Protein AF-A0A1A8HFP7-F1 (afdb_monomer_lite)

Foldseek 3Di:
DVVPDDPDDPVNVCCCPPPPNPPVPPPDQDQDDDPDDQVVLFVVLQVLLLVVLCVVCVVVVHDAAEDVLVLVLVVQVVVQVVCCVVPVDGDCPVVSVVSVVVVADPQWDWDWDWWWDQASDNVVVNVVLCVDVSSVCLSHADDPPWYWYWGWTFDDDCVVRPDDDDDDGTTTTTITTTTHGDPDDD

Sequence (186 aa):
NPSRWKAMSEEALKSVCAPASNTSLPPLPPLCAPSVDPAAASNQLELEMRYLVSEHRKDLDLATVWDDHLSYLLSSALSAYETERCTGVSCGNEEFQDAVRRAVPDGHTFKGFPIHFLHRNARRAFATCLRSPFCEEIVCCRGDNVRLAVRVRVFVYPENACARLEDPQKVKNVVVLTPGPQSAQL

InterPro domains:
  IPR052299 Centrosomal protein of 76 kDa [PTHR46436] (1-163)
  IPR056288 Centrosomal protein of 76 kDa, C-terminal [PF24652] (36-163)

Secondary structure (DSSP, 8-state):
-GGG--PPPHHHHHHHH-TT----PPPPPP-PPPSS-HHHHHHHHHHHHHHHHHHHHHHTT----B-HHHHHHHHHHHHHHHHHHHHS---SHHHHHHHHHHHSPTT----------BS--HHHHHHHHHTSHHHHHHHH---TT--B-----B---GGGTSS-------B---------------

Radius of gyration: 24.16 Å; chains: 1; bounding box: 47×43×75 Å

Organism: NCBI:txid1143690

Structure (mmCIF, N/CA/C/O backbone):
data_AF-A0A1A8HFP7-F1
#
_entry.id   AF-A0A1A8HFP7-F1
#
loop_
_atom_site.group_PDB
_atom_site.id
_atom_site.type_symbol
_atom_site.label_atom_id
_atom_site.label_alt_id
_atom_site.label_comp_id
_atom_site.label_asym_id
_atom_site.label_entity_id
_atom_site.label_seq_id
_atom_site.pdbx_PDB_ins_code
_atom_site.Cartn_x
_atom_site.Cartn_y
_atom_site.Cartn_z
_atom_site.occupancy
_atom_site.B_iso_or_equiv
_atom_site.auth_seq_id
_atom_site.auth_comp_id
_atom_site.auth_asym_id
_atom_site.auth_atom_id
_atom_site.pdbx_PDB_model_num
ATOM 1 N N . ASN A 1 1 ? 20.239 29.184 -33.379 1.00 49.75 1 ASN A N 1
ATOM 2 C CA . ASN A 1 1 ? 21.466 28.920 -34.165 1.00 49.75 1 ASN A CA 1
ATOM 3 C C . ASN A 1 1 ? 21.339 27.559 -34.872 1.00 49.75 1 ASN A C 1
ATOM 5 O O . ASN A 1 1 ? 21.989 26.603 -34.464 1.00 49.75 1 ASN A O 1
ATOM 9 N N . PRO A 1 2 ? 20.439 27.446 -35.870 1.00 53.31 2 PRO A N 1
ATOM 10 C CA . PRO A 1 2 ? 20.159 26.197 -36.600 1.00 53.31 2 PRO A CA 1
ATOM 11 C C . PRO A 1 2 ? 21.287 25.771 -37.561 1.00 53.31 2 PRO A C 1
ATOM 13 O O . PRO A 1 2 ? 21.268 24.667 -38.086 1.00 53.31 2 PRO A O 1
ATOM 16 N N . SER A 1 3 ? 22.296 26.619 -37.762 1.00 57.78 3 SER A N 1
ATOM 17 C CA . SER A 1 3 ? 23.432 26.420 -38.670 1.00 57.78 3 SER A CA 1
ATOM 18 C C . SER A 1 3 ? 24.639 25.707 -38.039 1.00 57.78 3 SER A C 1
ATOM 20 O O . SER A 1 3 ? 25.671 25.563 -38.690 1.00 57.78 3 SER A O 1
ATOM 22 N N . ARG A 1 4 ? 24.544 25.246 -36.781 1.00 56.72 4 ARG A N 1
ATOM 23 C CA . ARG A 1 4 ? 25.624 24.492 -36.102 1.00 56.72 4 ARG A CA 1
ATOM 24 C C . ARG A 1 4 ? 25.471 22.975 -36.175 1.00 56.72 4 ARG A C 1
ATOM 26 O O . ARG A 1 4 ? 26.374 22.262 -35.747 1.00 56.72 4 ARG A O 1
ATOM 33 N N . TRP A 1 5 ? 24.350 22.470 -36.682 1.00 57.84 5 TRP A N 1
ATOM 34 C CA . TRP A 1 5 ? 24.156 21.036 -36.859 1.00 57.84 5 TRP A CA 1
ATOM 35 C C . TRP A 1 5 ? 24.682 20.650 -38.234 1.00 57.84 5 TRP A C 1
ATOM 37 O O . TRP A 1 5 ? 24.041 20.883 -39.255 1.00 57.84 5 TRP A O 1
ATOM 47 N N . LYS A 1 6 ? 25.899 20.103 -38.262 1.00 68.88 6 LYS A N 1
ATOM 48 C CA . LYS A 1 6 ? 26.449 19.495 -39.471 1.00 68.88 6 LYS A CA 1
ATOM 49 C C . LYS A 1 6 ? 25.592 18.269 -39.779 1.00 68.88 6 LYS A C 1
ATOM 51 O O . LYS A 1 6 ? 25.587 17.324 -38.992 1.00 68.88 6 LYS A O 1
ATOM 56 N N . ALA A 1 7 ? 24.841 18.314 -40.877 1.00 64.69 7 ALA A N 1
ATOM 57 C CA . ALA A 1 7 ? 24.088 17.159 -41.345 1.00 64.69 7 ALA A CA 1
ATOM 58 C C . ALA A 1 7 ? 25.044 15.965 -41.480 1.00 64.69 7 ALA A C 1
ATOM 60 O O . ALA A 1 7 ? 26.157 16.110 -41.998 1.00 64.69 7 ALA A O 1
ATOM 61 N N . MET A 1 8 ? 24.636 14.808 -40.958 1.00 70.12 8 MET A N 1
ATOM 62 C CA . MET A 1 8 ? 25.407 13.578 -41.105 1.00 70.12 8 MET A CA 1
ATOM 63 C C . MET A 1 8 ? 25.521 13.274 -42.600 1.00 70.12 8 MET A C 1
ATOM 65 O O . MET A 1 8 ? 24.511 13.300 -43.305 1.00 70.12 8 MET A O 1
ATOM 69 N N . SER A 1 9 ? 26.743 13.070 -43.097 1.00 77.31 9 SER A N 1
ATOM 70 C CA . SER A 1 9 ? 26.947 12.867 -44.528 1.00 77.31 9 SER A CA 1
ATOM 71 C C . SER A 1 9 ? 26.265 11.583 -44.987 1.00 77.31 9 SER A C 1
ATOM 73 O O . SER A 1 9 ? 26.185 10.589 -44.262 1.00 77.31 9 SER A O 1
ATOM 75 N 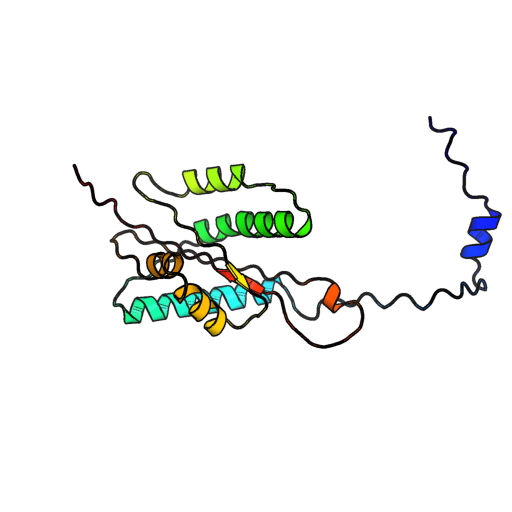N . GLU A 1 10 ? 25.755 11.606 -46.212 1.00 72.50 10 GLU A N 1
ATOM 76 C CA . GLU A 1 10 ? 24.974 10.500 -46.760 1.00 72.50 10 GLU A CA 1
ATOM 77 C C . GLU A 1 10 ? 25.811 9.214 -46.878 1.00 72.50 10 GLU A C 1
ATOM 79 O O . GLU A 1 10 ? 25.307 8.108 -46.690 1.00 72.50 10 GLU A O 1
ATOM 84 N N . GLU A 1 11 ? 27.118 9.360 -47.103 1.00 70.94 11 GLU A N 1
ATOM 85 C CA . GLU A 1 11 ? 28.090 8.266 -47.064 1.00 70.94 11 GLU A CA 1
ATOM 86 C C . GLU A 1 11 ? 28.301 7.678 -45.658 1.00 70.94 11 GLU A C 1
ATOM 88 O O . GLU A 1 11 ? 28.440 6.462 -45.530 1.00 70.94 11 GLU A O 1
ATOM 93 N N . ALA A 1 12 ? 28.242 8.489 -44.595 1.00 69.12 12 ALA A N 1
ATOM 94 C CA . ALA A 1 12 ? 28.311 7.990 -43.220 1.00 69.12 12 ALA A CA 1
ATOM 95 C C . ALA A 1 12 ? 27.056 7.180 -42.855 1.00 69.12 12 ALA A C 1
ATOM 97 O O . ALA A 1 12 ? 27.164 6.128 -42.230 1.00 69.12 12 ALA A O 1
ATOM 98 N N . LEU A 1 13 ? 25.877 7.620 -43.309 1.00 64.88 13 LEU A N 1
ATOM 99 C CA . LEU A 1 13 ? 24.621 6.884 -43.128 1.00 64.88 13 LEU A CA 1
ATOM 100 C C . LEU A 1 13 ? 24.625 5.556 -43.903 1.00 64.88 13 LEU A C 1
ATOM 102 O O . LEU A 1 13 ? 24.287 4.511 -43.348 1.00 64.88 13 LEU A O 1
ATOM 106 N N . LYS A 1 14 ? 25.058 5.574 -45.170 1.00 65.25 14 LYS A N 1
ATOM 107 C CA . LYS A 1 14 ? 25.151 4.372 -46.019 1.00 65.25 14 LYS A CA 1
ATOM 108 C C . LYS A 1 14 ? 26.173 3.362 -45.486 1.00 65.25 14 LYS A C 1
ATOM 110 O O . LYS A 1 14 ? 25.928 2.165 -45.573 1.00 65.25 14 LYS A O 1
ATOM 115 N N . SER A 1 15 ? 27.269 3.828 -44.882 1.00 65.00 15 SER A N 1
ATOM 116 C CA . SER A 1 15 ? 28.286 2.978 -44.247 1.00 65.00 15 SER A CA 1
ATOM 117 C C . SER A 1 15 ? 27.749 2.185 -43.046 1.00 65.00 15 SER A C 1
ATOM 119 O O . SER A 1 15 ? 28.131 1.035 -42.854 1.00 65.00 15 SER A O 1
ATOM 121 N N . VAL A 1 16 ? 26.820 2.744 -42.264 1.00 60.72 16 VAL A N 1
ATOM 122 C CA . VAL A 1 16 ? 26.223 2.051 -41.103 1.00 60.72 16 VAL A CA 1
ATOM 123 C C . VAL A 1 16 ? 25.040 1.164 -41.509 1.00 60.72 16 VAL A C 1
ATOM 125 O O . VAL A 1 16 ? 24.833 0.111 -40.913 1.00 60.72 16 VAL A O 1
ATOM 128 N N . CYS A 1 17 ? 24.282 1.564 -42.535 1.00 56.34 17 CYS A N 1
ATOM 129 C CA . CYS A 1 17 ? 23.022 0.922 -42.925 1.00 56.34 17 CYS A CA 1
ATOM 130 C C . CYS A 1 17 ? 23.130 -0.068 -44.100 1.00 56.34 17 CYS A C 1
ATOM 132 O O . CYS A 1 17 ? 22.102 -0.595 -44.531 1.00 56.34 17 CYS A O 1
ATOM 134 N N . ALA A 1 18 ? 24.317 -0.308 -44.673 1.00 59.22 18 ALA A N 1
ATOM 135 C CA . ALA A 1 18 ? 24.432 -1.251 -45.783 1.00 59.22 18 ALA A CA 1
ATOM 136 C C . ALA A 1 18 ? 24.145 -2.693 -45.309 1.00 59.22 18 ALA A C 1
ATOM 138 O O . ALA A 1 18 ? 24.631 -3.101 -44.256 1.00 59.22 18 ALA A O 1
ATOM 139 N N . PRO A 1 19 ? 23.429 -3.511 -46.102 1.00 56.78 19 PRO A N 1
ATOM 140 C CA . PRO A 1 19 ? 23.048 -4.882 -45.735 1.00 56.78 19 PRO A CA 1
ATOM 141 C C . PRO A 1 19 ? 24.233 -5.859 -45.595 1.00 56.78 19 PRO A C 1
ATOM 143 O O . PRO A 1 19 ? 24.035 -7.010 -45.218 1.00 56.78 19 PRO A O 1
ATOM 146 N N . ALA A 1 20 ? 25.459 -5.403 -45.878 1.00 51.22 20 ALA A N 1
ATOM 147 C CA . ALA A 1 20 ? 26.714 -6.123 -45.663 1.00 51.22 20 ALA A CA 1
ATOM 148 C C . ALA A 1 20 ? 27.693 -5.375 -44.734 1.00 51.22 20 ALA A C 1
ATOM 150 O O . ALA A 1 20 ? 28.808 -5.852 -44.527 1.00 51.22 20 ALA A O 1
ATOM 151 N N . SER A 1 21 ? 27.294 -4.230 -44.163 1.00 53.19 21 SER A N 1
ATOM 152 C CA . SER A 1 21 ? 28.048 -3.569 -43.100 1.00 53.19 21 SER A CA 1
ATOM 153 C C . SER A 1 21 ? 27.884 -4.380 -41.828 1.00 53.19 21 SER A C 1
ATOM 155 O O . SER A 1 21 ? 26.993 -4.161 -41.011 1.00 53.19 21 SER A O 1
ATOM 157 N N . ASN A 1 22 ? 28.778 -5.343 -41.678 1.00 52.66 22 ASN A N 1
ATOM 158 C CA . ASN A 1 22 ? 29.192 -5.943 -40.426 1.00 52.66 22 ASN A CA 1
ATOM 159 C C . ASN A 1 22 ? 29.712 -4.848 -39.483 1.00 52.66 22 ASN A C 1
ATOM 161 O O . ASN A 1 22 ? 30.899 -4.755 -39.181 1.00 52.66 22 ASN A O 1
ATOM 165 N N . THR A 1 23 ? 28.798 -4.026 -38.968 1.00 53.66 23 THR A N 1
ATOM 166 C CA . THR A 1 23 ? 28.996 -3.441 -37.655 1.00 53.66 23 THR A CA 1
ATOM 167 C C . THR A 1 23 ? 29.230 -4.632 -36.736 1.00 53.66 23 THR A C 1
ATOM 169 O O . THR A 1 23 ? 28.330 -5.434 -36.500 1.00 53.66 23 THR A O 1
ATOM 172 N N . SER A 1 24 ? 30.454 -4.788 -36.231 1.00 57.44 24 SER A N 1
ATOM 173 C CA . SER A 1 24 ? 30.774 -5.716 -35.141 1.00 57.44 24 SER A CA 1
ATOM 174 C C . SER A 1 24 ? 30.126 -5.244 -33.831 1.00 57.44 24 SER A C 1
ATOM 176 O O . SER A 1 24 ? 30.746 -5.268 -32.768 1.00 57.44 24 SER A O 1
ATOM 178 N N . LEU A 1 25 ? 28.908 -4.711 -33.916 1.00 55.31 25 LEU A N 1
ATOM 179 C CA . LEU A 1 25 ? 28.080 -4.428 -32.775 1.00 55.31 25 LEU A CA 1
ATOM 180 C C . LEU A 1 25 ? 27.716 -5.797 -32.205 1.00 55.31 25 LEU A C 1
ATOM 182 O O . LEU A 1 25 ? 27.178 -6.635 -32.938 1.00 55.31 25 LEU A O 1
ATOM 186 N N . PRO A 1 26 ? 28.048 -6.066 -30.932 1.00 60.72 26 PRO A N 1
ATOM 187 C CA . PRO A 1 26 ? 27.551 -7.264 -30.283 1.00 60.72 26 PRO A CA 1
ATOM 188 C C . PRO A 1 26 ? 26.025 -7.292 -30.453 1.00 60.72 26 PRO A C 1
ATOM 190 O O . PRO A 1 26 ? 25.404 -6.222 -30.428 1.00 60.72 26 PRO A O 1
ATOM 193 N N . PRO A 1 27 ? 25.417 -8.475 -30.670 1.00 64.06 27 PRO A N 1
ATOM 194 C CA . PRO A 1 27 ? 23.973 -8.572 -30.807 1.00 64.06 27 PRO A CA 1
ATOM 195 C C . PRO A 1 27 ? 23.336 -7.850 -29.623 1.00 64.06 27 PRO A C 1
ATOM 197 O O . PRO A 1 27 ? 23.673 -8.130 -28.469 1.00 64.06 27 PRO A O 1
ATOM 200 N N . LEU A 1 28 ? 22.477 -6.874 -29.924 1.00 58.97 28 LEU A N 1
ATOM 201 C CA . LEU A 1 28 ? 21.724 -6.157 -28.905 1.00 58.97 28 LEU A CA 1
ATOM 202 C C . LEU A 1 28 ? 21.040 -7.215 -28.031 1.00 58.97 28 LEU A C 1
ATOM 204 O O . LEU A 1 28 ? 20.355 -8.083 -28.586 1.00 58.97 28 LEU A O 1
ATOM 208 N N . PRO A 1 29 ? 21.254 -7.204 -26.702 1.00 62.75 29 PRO A N 1
ATOM 209 C CA . PRO A 1 29 ? 20.582 -8.155 -25.837 1.00 62.75 29 PRO A CA 1
ATOM 210 C C . PRO A 1 29 ? 19.074 -8.023 -26.086 1.00 62.75 29 PRO A C 1
ATOM 212 O O . PRO A 1 29 ? 18.567 -6.896 -26.134 1.00 62.75 29 PRO A O 1
ATOM 215 N N . PRO A 1 30 ? 18.363 -9.139 -26.319 1.00 65.12 30 PRO A N 1
ATOM 216 C CA . PRO A 1 30 ? 16.945 -9.077 -26.620 1.00 65.12 30 PRO A CA 1
ATOM 217 C C . PRO A 1 30 ? 16.227 -8.412 -25.448 1.00 65.12 30 PRO A C 1
ATOM 219 O O . PRO A 1 30 ? 16.423 -8.785 -24.291 1.00 65.12 30 PRO A O 1
ATOM 222 N N . LEU A 1 31 ? 15.398 -7.416 -25.753 1.00 64.50 31 LEU A N 1
ATOM 223 C CA . LEU A 1 31 ? 14.515 -6.817 -24.764 1.00 64.50 31 LEU A CA 1
ATOM 224 C C . LEU A 1 31 ? 13.460 -7.860 -24.393 1.00 64.50 31 LEU A C 1
ATOM 226 O O . LEU A 1 31 ? 12.519 -8.110 -25.146 1.00 64.50 31 LEU A O 1
ATOM 230 N N . CYS A 1 32 ? 13.645 -8.507 -23.248 1.00 64.56 32 CYS A N 1
ATOM 231 C CA . CYS A 1 32 ? 12.679 -9.452 -22.713 1.00 64.56 32 CYS A CA 1
ATOM 232 C C . CYS A 1 32 ? 11.573 -8.703 -21.969 1.00 64.56 32 CYS A C 1
ATOM 234 O O . CYS A 1 32 ? 11.839 -7.786 -21.188 1.00 64.56 32 CYS A O 1
ATOM 236 N N . ALA A 1 33 ? 10.326 -9.126 -22.175 1.00 67.19 33 ALA A N 1
ATOM 237 C CA . ALA A 1 33 ? 9.230 -8.674 -21.334 1.00 67.19 33 ALA A CA 1
ATOM 238 C C . ALA A 1 33 ? 9.472 -9.115 -19.875 1.00 67.19 33 ALA A C 1
ATOM 240 O O . ALA A 1 33 ? 10.045 -10.187 -19.645 1.00 67.19 33 ALA A O 1
ATOM 241 N N . PRO A 1 34 ? 9.019 -8.328 -18.883 1.00 68.19 34 PRO A N 1
ATOM 242 C CA . PRO A 1 34 ? 8.980 -8.765 -17.496 1.00 68.19 34 PRO A CA 1
ATOM 243 C C . PRO A 1 34 ? 8.322 -10.142 -17.357 1.00 68.19 34 PRO A C 1
ATOM 245 O O . PRO A 1 34 ? 7.237 -10.370 -17.883 1.00 68.19 34 PRO A O 1
ATOM 248 N N . SER A 1 35 ? 8.937 -11.045 -16.592 1.00 74.31 35 SER A N 1
ATOM 249 C CA . SER A 1 35 ? 8.354 -12.362 -16.282 1.00 74.31 35 SER A CA 1
ATOM 250 C C . SER A 1 35 ? 7.149 -12.290 -15.336 1.00 74.31 35 SER A C 1
ATOM 252 O O . SER A 1 35 ? 6.483 -13.293 -15.091 1.00 74.31 35 SER A O 1
ATOM 254 N N . VAL A 1 36 ? 6.883 -11.111 -14.773 1.00 79.06 36 VAL A N 1
ATOM 255 C CA . VAL A 1 36 ? 5.840 -10.869 -13.782 1.00 79.06 36 VAL A CA 1
ATOM 256 C C . VAL A 1 36 ? 4.995 -9.693 -14.227 1.00 79.06 36 VAL A C 1
ATOM 258 O O . VAL A 1 36 ? 5.528 -8.614 -14.477 1.00 79.06 36 VAL A O 1
ATOM 261 N N . ASP A 1 37 ? 3.679 -9.893 -14.242 1.00 86.44 37 ASP A N 1
ATOM 262 C CA . ASP A 1 37 ? 2.725 -8.798 -14.355 1.00 86.44 37 ASP A CA 1
ATOM 263 C C . ASP A 1 37 ? 2.705 -7.993 -13.039 1.00 86.44 37 ASP A C 1
ATOM 265 O O . ASP A 1 37 ? 2.277 -8.521 -12.001 1.00 86.44 37 ASP A O 1
ATOM 269 N N . PRO A 1 38 ? 3.167 -6.726 -13.041 1.00 84.38 38 PRO A N 1
ATOM 270 C CA . PRO A 1 38 ? 3.159 -5.892 -11.848 1.00 84.38 38 PRO A CA 1
ATOM 271 C C . PRO A 1 38 ? 1.745 -5.645 -11.323 1.00 84.38 38 PRO A C 1
ATOM 273 O O . PRO A 1 38 ? 1.574 -5.576 -10.108 1.00 84.38 38 PRO A O 1
ATOM 276 N N . ALA A 1 39 ? 0.729 -5.531 -12.182 1.00 88.56 39 ALA A N 1
ATOM 277 C CA . ALA A 1 39 ? -0.631 -5.223 -11.749 1.00 88.56 39 ALA A CA 1
ATOM 278 C C . ALA A 1 39 ? -1.251 -6.407 -10.995 1.00 88.56 39 ALA A C 1
ATOM 280 O O . ALA A 1 39 ? -1.685 -6.246 -9.852 1.00 88.56 39 ALA A O 1
ATOM 281 N N . ALA A 1 40 ? -1.208 -7.613 -11.573 1.00 90.19 40 ALA A N 1
ATOM 282 C CA . ALA A 1 40 ? -1.664 -8.821 -10.886 1.00 90.19 40 ALA A CA 1
ATOM 283 C C . ALA A 1 40 ? -0.881 -9.080 -9.590 1.00 90.19 40 ALA A C 1
ATOM 285 O O . ALA A 1 40 ? -1.477 -9.369 -8.552 1.00 90.19 40 ALA A O 1
ATOM 286 N N . ALA A 1 41 ? 0.449 -8.920 -9.614 1.00 88.56 41 ALA A N 1
ATOM 287 C CA . ALA A 1 41 ? 1.283 -9.099 -8.426 1.00 88.56 41 ALA A CA 1
ATOM 288 C C . ALA A 1 41 ? 0.948 -8.097 -7.307 1.00 88.56 41 ALA A C 1
ATOM 290 O O . ALA A 1 41 ? 0.976 -8.465 -6.132 1.00 88.56 41 ALA A O 1
ATOM 291 N N . SER A 1 42 ? 0.624 -6.854 -7.672 1.00 88.69 42 SER A N 1
ATOM 292 C CA . SER A 1 42 ? 0.187 -5.806 -6.744 1.00 88.69 42 SER A CA 1
ATOM 293 C C . SER A 1 42 ? -1.125 -6.171 -6.066 1.00 88.69 42 SER A C 1
ATOM 295 O O . SER A 1 42 ? -1.196 -6.178 -4.841 1.00 88.69 42 SER A O 1
ATOM 297 N N . ASN A 1 43 ? -2.137 -6.527 -6.861 1.00 92.38 43 ASN A N 1
ATOM 298 C CA . ASN A 1 43 ? -3.473 -6.841 -6.363 1.00 92.38 43 ASN A CA 1
ATOM 299 C C . ASN A 1 43 ? -3.463 -8.081 -5.461 1.00 92.38 43 ASN A C 1
ATOM 301 O O . ASN A 1 43 ? -4.099 -8.082 -4.409 1.00 92.38 43 ASN A O 1
ATOM 305 N N . GLN A 1 44 ? -2.701 -9.113 -5.839 1.00 92.94 44 GLN A N 1
ATOM 306 C CA . GLN A 1 44 ? -2.567 -10.330 -5.041 1.00 92.94 44 GLN A CA 1
ATOM 307 C C . GLN A 1 44 ? -1.960 -10.033 -3.666 1.00 92.94 44 GLN A C 1
ATOM 309 O O . GLN A 1 44 ? -2.500 -10.444 -2.641 1.00 92.94 44 GLN A O 1
ATOM 314 N N . LEU A 1 45 ? -0.856 -9.285 -3.632 1.00 90.19 45 LEU A N 1
ATOM 315 C CA . LEU A 1 45 ? -0.211 -8.940 -2.372 1.00 90.19 45 LEU A CA 1
ATOM 316 C C . LEU A 1 45 ? -1.061 -7.967 -1.536 1.00 90.19 45 LEU A C 1
ATOM 318 O O . LEU A 1 45 ? -1.045 -8.053 -0.310 1.00 90.19 45 LEU A O 1
ATOM 322 N N . GLU A 1 46 ? -1.823 -7.072 -2.170 1.00 92.38 46 GLU A N 1
ATOM 323 C CA . GLU A 1 46 ? -2.804 -6.235 -1.473 1.00 92.38 46 GLU A CA 1
ATOM 324 C C . GLU A 1 46 ? -3.839 -7.086 -0.741 1.00 92.38 46 GLU A C 1
ATOM 326 O O . GLU A 1 46 ? -4.077 -6.870 0.446 1.00 92.38 46 GLU A O 1
ATOM 331 N N . LEU A 1 47 ? -4.415 -8.074 -1.430 1.00 94.38 47 LEU A N 1
ATOM 332 C CA . LEU A 1 47 ? -5.418 -8.970 -0.866 1.00 94.38 47 LEU A CA 1
ATOM 333 C C . LEU A 1 47 ? -4.848 -9.785 0.300 1.00 94.38 47 LEU A C 1
ATOM 335 O O . LEU A 1 47 ? -5.473 -9.870 1.356 1.00 94.38 47 LEU A O 1
ATOM 339 N N . GLU A 1 48 ? -3.643 -10.335 0.137 1.00 94.69 48 GLU A N 1
ATOM 340 C CA . GLU A 1 48 ? -2.953 -11.071 1.200 1.00 94.69 48 GLU A CA 1
ATOM 341 C C . GLU A 1 48 ? -2.666 -10.181 2.416 1.00 94.69 48 GLU A C 1
ATOM 343 O O . GLU A 1 48 ? -2.895 -10.600 3.550 1.00 94.69 48 GLU A O 1
ATOM 348 N N . MET A 1 49 ? -2.215 -8.941 2.207 1.00 92.50 49 MET A N 1
ATOM 349 C CA . MET A 1 49 ? -1.986 -7.998 3.306 1.00 92.50 49 MET A CA 1
ATOM 350 C C . MET A 1 49 ? -3.280 -7.589 4.004 1.00 92.50 49 MET A C 1
ATOM 352 O O . MET A 1 49 ? -3.308 -7.542 5.233 1.00 92.50 49 MET A O 1
ATOM 356 N N . ARG A 1 50 ? -4.362 -7.335 3.256 1.00 94.44 50 ARG A N 1
ATOM 357 C CA . ARG A 1 50 ? -5.683 -7.073 3.844 1.00 94.44 50 ARG A CA 1
ATOM 358 C C . ARG A 1 50 ? -6.133 -8.255 4.701 1.00 94.44 50 ARG A C 1
ATOM 360 O O . ARG A 1 50 ? -6.535 -8.049 5.840 1.00 94.44 50 ARG A O 1
ATOM 367 N N . TYR A 1 51 ? -5.991 -9.482 4.201 1.00 95.88 51 TYR A N 1
ATOM 368 C CA . TYR A 1 51 ? -6.321 -10.685 4.964 1.00 95.88 51 TYR A CA 1
ATOM 369 C C . TYR A 1 51 ? -5.512 -10.784 6.268 1.00 95.88 51 TYR A C 1
ATOM 371 O O . TYR A 1 51 ? -6.098 -10.971 7.330 1.00 95.88 51 TYR A O 1
ATOM 379 N N . LEU A 1 52 ? -4.191 -10.578 6.221 1.00 95.12 52 LEU A N 1
ATOM 380 C CA . LEU A 1 52 ? -3.334 -10.626 7.415 1.00 95.12 52 LEU A CA 1
ATOM 381 C C . LEU A 1 52 ? -3.692 -9.551 8.451 1.00 95.12 52 LEU A C 1
ATOM 383 O O . LEU A 1 52 ? -3.721 -9.844 9.644 1.00 95.12 52 LEU A O 1
ATOM 387 N N . VAL A 1 53 ? -3.998 -8.328 8.008 1.00 94.50 53 VAL A N 1
ATOM 388 C CA . VAL A 1 53 ? -4.464 -7.246 8.892 1.00 94.50 53 VAL A CA 1
ATOM 389 C C . VAL A 1 53 ? -5.811 -7.604 9.521 1.00 94.50 53 VAL A C 1
ATOM 391 O O . VAL A 1 53 ? -5.980 -7.434 10.726 1.00 94.50 53 VAL A O 1
ATOM 394 N N . SER A 1 54 ? -6.760 -8.105 8.725 1.00 95.00 54 SER A N 1
ATOM 395 C CA . SER A 1 54 ? -8.080 -8.522 9.205 1.00 95.00 54 SER A CA 1
ATOM 396 C C . SER A 1 54 ? -7.994 -9.643 10.239 1.00 95.00 54 SER A C 1
ATOM 398 O O . SER A 1 54 ? -8.644 -9.541 11.275 1.00 95.00 54 SER A O 1
ATOM 400 N N . GLU A 1 55 ? -7.182 -10.673 9.998 1.00 95.94 55 GLU A N 1
ATOM 401 C CA . GLU A 1 55 ? -6.996 -11.775 10.951 1.00 95.94 55 GLU A CA 1
ATOM 402 C C . GLU A 1 55 ? -6.317 -11.293 12.234 1.00 95.94 55 GLU A C 1
ATOM 404 O O . GLU A 1 55 ? -6.814 -11.557 13.321 1.00 95.94 55 GLU A O 1
ATOM 409 N N . HIS A 1 56 ? -5.252 -10.494 12.129 1.00 94.69 56 HIS A N 1
ATOM 410 C CA . HIS A 1 56 ? -4.574 -9.962 13.312 1.00 94.69 56 HIS A CA 1
ATOM 411 C C . HIS A 1 56 ? -5.493 -9.079 14.166 1.00 94.69 56 HIS A C 1
ATOM 413 O O . HIS A 1 56 ? -5.463 -9.135 15.391 1.00 94.69 56 HIS A O 1
ATOM 419 N N . ARG A 1 57 ? -6.346 -8.269 13.530 1.00 93.62 57 ARG A N 1
ATOM 420 C CA . ARG A 1 57 ? -7.344 -7.459 14.240 1.00 93.62 57 ARG A CA 1
ATOM 421 C C . ARG A 1 57 ? -8.440 -8.314 14.860 1.00 93.62 57 ARG A C 1
ATOM 423 O O . ARG A 1 57 ? -8.875 -8.010 15.966 1.00 93.62 57 ARG A O 1
ATOM 430 N N . LYS A 1 58 ? -8.859 -9.380 14.182 1.00 94.81 58 LYS A N 1
ATOM 431 C CA . LYS A 1 58 ? -9.830 -10.341 14.705 1.00 94.81 58 LYS A CA 1
ATOM 432 C C . LYS A 1 58 ? -9.301 -11.058 15.949 1.00 94.81 58 LYS A C 1
ATOM 434 O O . LYS A 1 58 ? -10.056 -11.189 16.902 1.00 94.81 58 LYS A O 1
ATOM 439 N N . ASP A 1 59 ? -8.021 -11.426 1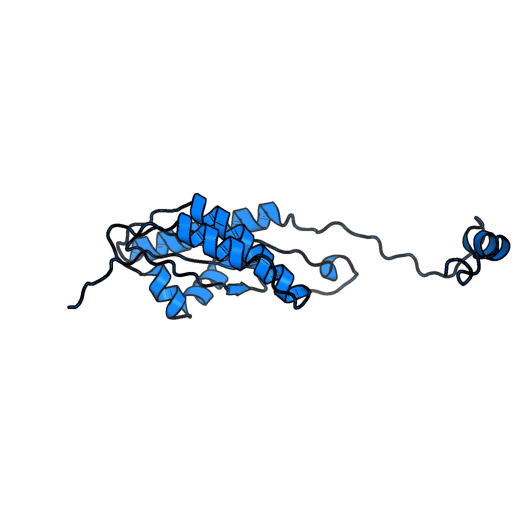5.980 1.00 95.56 59 ASP A N 1
ATOM 440 C CA . ASP A 1 59 ? -7.370 -12.012 17.166 1.00 95.56 59 ASP A CA 1
ATOM 441 C C . ASP A 1 59 ? -7.336 -11.049 18.372 1.00 95.56 59 ASP A C 1
ATOM 443 O O . ASP A 1 59 ? -7.178 -11.478 19.513 1.00 95.56 59 ASP A O 1
ATOM 447 N N . LEU A 1 60 ? -7.491 -9.744 18.126 1.00 93.00 60 LEU A N 1
ATOM 448 C CA . LEU A 1 60 ? -7.565 -8.684 19.137 1.00 93.00 60 LEU A CA 1
ATOM 449 C C . LEU A 1 60 ? -9.006 -8.222 19.427 1.00 93.00 60 LEU A C 1
ATOM 451 O O . LEU A 1 60 ? -9.185 -7.190 20.081 1.00 93.00 60 LEU A O 1
ATOM 455 N N . ASP A 1 61 ? -10.008 -8.936 18.905 1.00 93.12 61 ASP A N 1
ATOM 456 C CA . ASP A 1 61 ? -11.435 -8.595 18.972 1.00 93.12 61 ASP A CA 1
ATOM 457 C C . ASP A 1 61 ? -11.769 -7.203 18.392 1.00 93.12 61 ASP A C 1
ATOM 459 O O . ASP A 1 61 ? -12.668 -6.498 18.856 1.00 93.12 61 ASP A O 1
ATOM 463 N N . LEU A 1 62 ? -11.041 -6.780 17.352 1.00 90.56 62 LEU A N 1
ATOM 464 C CA . LEU A 1 62 ? -11.238 -5.495 16.680 1.00 90.56 62 LEU A CA 1
ATOM 465 C C . LEU A 1 62 ? -12.001 -5.643 15.364 1.00 90.56 62 LEU A C 1
ATOM 467 O O . LEU A 1 62 ? -11.638 -6.422 14.480 1.00 90.56 62 LEU A O 1
ATOM 471 N N . ALA A 1 63 ? -13.011 -4.793 15.172 1.00 88.25 63 ALA A N 1
ATOM 472 C CA . ALA A 1 63 ? -13.706 -4.688 13.896 1.00 88.25 63 ALA A CA 1
ATOM 473 C C . ALA A 1 63 ? -12.771 -4.147 12.801 1.00 88.25 63 ALA A C 1
ATOM 475 O O . ALA A 1 63 ? -11.939 -3.269 13.043 1.00 88.25 63 ALA A O 1
ATOM 476 N N . THR A 1 64 ? -12.910 -4.657 11.579 1.00 90.62 64 THR A N 1
ATOM 477 C CA . THR A 1 64 ? -12.137 -4.199 10.417 1.00 90.62 64 THR A CA 1
ATOM 478 C C . THR A 1 64 ? -13.087 -3.689 9.344 1.00 90.62 64 THR A C 1
ATOM 480 O O . THR A 1 64 ? -13.869 -4.462 8.799 1.00 90.62 64 THR A O 1
ATOM 483 N N . VAL A 1 65 ? -13.006 -2.394 9.034 1.00 91.81 65 VAL A N 1
ATOM 484 C CA . VAL A 1 65 ? -13.741 -1.765 7.929 1.00 91.81 65 VAL A CA 1
ATOM 485 C C . VAL A 1 65 ? -12.731 -1.273 6.905 1.00 91.81 65 VAL A C 1
ATOM 487 O O . VAL A 1 65 ? -11.834 -0.506 7.251 1.00 91.81 65 VAL A O 1
ATOM 490 N N . TRP A 1 66 ? -12.869 -1.722 5.659 1.00 92.12 66 TRP A N 1
ATOM 491 C CA . TRP A 1 66 ? -11.998 -1.316 4.559 1.00 92.12 66 TRP A CA 1
ATOM 492 C C . TRP A 1 66 ? -12.552 -0.087 3.832 1.00 92.12 66 TRP A C 1
ATOM 494 O O . TRP A 1 66 ? -13.749 -0.010 3.566 1.00 92.12 66 TRP A O 1
ATOM 504 N N . ASP A 1 67 ? -11.676 0.857 3.491 1.00 90.62 67 ASP A N 1
ATOM 505 C CA . ASP A 1 67 ? -11.994 2.039 2.690 1.00 90.62 67 ASP A CA 1
ATOM 506 C C . ASP A 1 67 ? -11.284 1.979 1.331 1.00 90.62 67 ASP A C 1
ATOM 508 O O . ASP A 1 67 ? -10.094 2.285 1.194 1.00 90.62 67 ASP A O 1
ATOM 512 N N . ASP A 1 68 ? -12.020 1.553 0.306 1.00 90.69 68 ASP A N 1
ATOM 513 C CA . ASP A 1 68 ? -11.480 1.411 -1.048 1.00 90.69 68 ASP A CA 1
ATOM 514 C C . ASP A 1 68 ? -11.220 2.759 -1.731 1.00 90.69 68 ASP A C 1
ATOM 516 O O . ASP A 1 68 ? -10.300 2.865 -2.544 1.00 90.69 68 ASP A O 1
ATOM 520 N N . HIS A 1 69 ? -11.971 3.807 -1.376 1.00 90.38 69 HIS A N 1
ATOM 521 C CA . HIS A 1 69 ? -11.741 5.147 -1.911 1.00 90.38 69 HIS A CA 1
ATOM 522 C C . HIS A 1 69 ? -10.402 5.695 -1.413 1.00 90.38 69 HIS A C 1
ATOM 524 O O . HIS A 1 69 ? -9.581 6.172 -2.198 1.00 90.38 69 HIS A O 1
ATOM 530 N N . LEU A 1 70 ? -10.126 5.542 -0.120 1.00 87.69 70 LEU A N 1
ATOM 531 C CA . LEU A 1 70 ? -8.847 5.933 0.449 1.00 87.69 70 LEU A CA 1
ATOM 532 C C . LEU A 1 70 ? -7.700 5.052 -0.072 1.00 87.69 70 LEU A C 1
ATOM 534 O O . LEU A 1 70 ? -6.631 5.575 -0.380 1.00 87.69 70 LEU A O 1
ATOM 538 N N . SER A 1 71 ? -7.924 3.745 -0.277 1.00 89.44 71 SER A N 1
ATOM 539 C CA . SER A 1 71 ? -6.945 2.863 -0.943 1.00 89.44 71 SER A CA 1
ATOM 540 C C . SER A 1 71 ? -6.600 3.356 -2.354 1.00 89.44 71 SER A C 1
ATOM 542 O O . SER A 1 71 ? -5.429 3.389 -2.751 1.00 89.44 71 SER A O 1
ATOM 544 N N . TYR A 1 72 ? -7.602 3.825 -3.102 1.00 90.56 72 TYR A N 1
ATOM 545 C CA . TYR A 1 72 ? -7.385 4.422 -4.412 1.00 90.56 72 TYR A CA 1
ATOM 546 C C . TYR A 1 72 ? -6.508 5.677 -4.327 1.00 90.56 72 TYR A C 1
ATOM 548 O O . TYR A 1 72 ? -5.520 5.757 -5.062 1.00 90.56 72 TYR A O 1
ATOM 556 N N . LEU A 1 73 ? -6.783 6.594 -3.392 1.00 89.94 73 LEU A N 1
ATOM 557 C CA . LEU A 1 73 ? -5.970 7.800 -3.181 1.00 89.94 73 LEU A CA 1
ATOM 558 C C . LEU A 1 73 ? -4.510 7.478 -2.844 1.00 89.94 73 LEU A C 1
ATOM 560 O O . LEU A 1 73 ? -3.602 8.119 -3.365 1.00 89.94 73 LEU A O 1
ATOM 564 N N . LEU A 1 74 ? -4.252 6.432 -2.057 1.00 89.75 74 LEU A N 1
ATOM 565 C CA . LEU A 1 74 ? -2.886 5.991 -1.748 1.00 89.75 74 LEU A CA 1
ATOM 566 C C . LEU A 1 74 ? -2.095 5.557 -2.995 1.00 89.75 74 LEU A C 1
ATOM 568 O O . LEU A 1 74 ? -0.863 5.550 -2.980 1.00 89.75 74 LEU A O 1
ATOM 572 N N . SER A 1 75 ? -2.769 5.233 -4.103 1.00 88.94 75 SER A N 1
ATOM 573 C CA . SER A 1 75 ? -2.104 4.909 -5.369 1.00 88.94 75 SER A CA 1
ATOM 574 C C . SER A 1 75 ? -1.255 6.064 -5.897 1.00 88.94 75 SER A C 1
ATOM 576 O O . SER A 1 75 ? -0.188 5.812 -6.467 1.00 88.94 75 SER A O 1
ATOM 578 N N . SER A 1 76 ? -1.713 7.312 -5.742 1.00 87.88 76 SER A N 1
ATOM 579 C CA . SER A 1 76 ? -0.956 8.484 -6.196 1.00 87.88 76 SER A CA 1
ATOM 580 C C . SER A 1 76 ? 0.285 8.684 -5.329 1.00 87.88 76 SER A C 1
ATOM 582 O O . SER A 1 76 ? 1.379 8.798 -5.878 1.00 87.88 76 SER A O 1
ATOM 584 N N . ALA A 1 77 ? 0.154 8.566 -4.004 1.00 87.19 77 ALA A N 1
ATOM 585 C CA . ALA A 1 77 ? 1.281 8.638 -3.072 1.00 87.19 77 ALA A CA 1
ATOM 586 C C . ALA A 1 77 ? 2.357 7.585 -3.376 1.00 87.19 77 ALA A C 1
ATOM 588 O O . ALA A 1 77 ? 3.537 7.911 -3.478 1.00 87.19 77 ALA A O 1
ATOM 589 N N . LEU A 1 78 ? 1.966 6.327 -3.615 1.00 87.00 78 LEU A N 1
ATOM 590 C CA . LEU A 1 78 ? 2.920 5.270 -3.972 1.00 87.00 78 LEU A CA 1
ATOM 591 C C . LEU A 1 78 ? 3.632 5.535 -5.306 1.00 87.00 78 LEU A C 1
ATOM 593 O O . LEU A 1 78 ? 4.788 5.151 -5.468 1.00 87.00 78 LEU A O 1
ATOM 597 N N . SER A 1 79 ? 2.957 6.188 -6.258 1.00 86.12 79 SER A N 1
ATOM 598 C CA . SER A 1 79 ? 3.574 6.616 -7.524 1.00 86.12 79 SER A CA 1
ATOM 599 C C . SER A 1 79 ? 4.591 7.732 -7.301 1.00 86.12 79 SER A C 1
ATOM 601 O O . SER A 1 79 ? 5.679 7.700 -7.874 1.00 86.12 79 SER A O 1
ATOM 603 N N . ALA A 1 80 ? 4.234 8.708 -6.463 1.00 87.00 80 ALA A N 1
ATOM 604 C CA . ALA A 1 80 ? 5.072 9.850 -6.129 1.00 87.00 80 ALA A CA 1
ATOM 605 C C . ALA A 1 80 ? 6.349 9.401 -5.408 1.00 87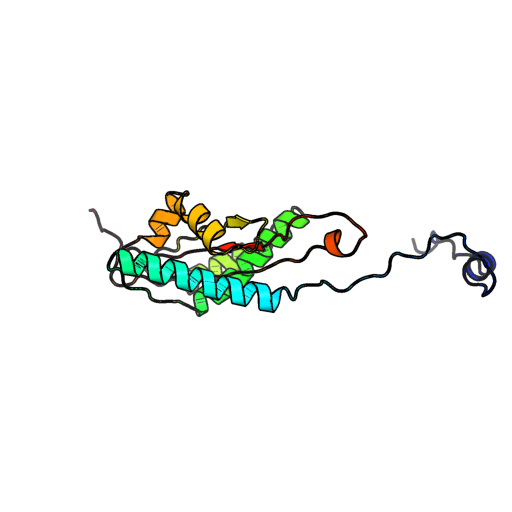.00 80 ALA A C 1
ATOM 607 O O . ALA A 1 80 ? 7.442 9.704 -5.878 1.00 87.00 80 ALA A O 1
ATOM 608 N N . TYR A 1 81 ? 6.224 8.573 -4.363 1.00 86.00 81 TYR A N 1
ATOM 609 C CA . TYR A 1 81 ? 7.374 8.014 -3.638 1.00 86.00 81 TYR A CA 1
ATOM 610 C C . TYR A 1 81 ? 8.302 7.199 -4.531 1.00 86.00 81 TYR A C 1
ATOM 612 O O . TYR A 1 81 ? 9.505 7.110 -4.279 1.00 86.00 81 TYR A O 1
ATOM 620 N N . GLU A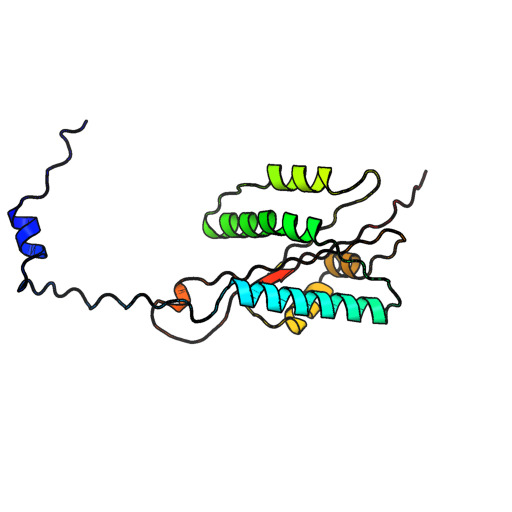 1 82 ? 7.749 6.556 -5.555 1.00 83.12 82 GLU A N 1
ATOM 621 C CA . GLU A 1 82 ? 8.562 5.813 -6.496 1.00 83.12 82 GLU A CA 1
ATOM 622 C C . GLU A 1 82 ? 9.320 6.711 -7.461 1.00 83.12 82 GLU A C 1
ATOM 624 O O . GLU A 1 82 ? 10.513 6.505 -7.696 1.00 83.12 82 GLU A O 1
ATOM 629 N N . THR A 1 83 ? 8.622 7.705 -7.997 1.00 84.81 83 THR A N 1
ATOM 630 C CA . THR A 1 83 ? 9.202 8.687 -8.908 1.00 84.81 83 THR A CA 1
ATOM 631 C C . THR A 1 83 ? 10.330 9.430 -8.205 1.00 84.81 83 THR A C 1
ATOM 633 O O . THR A 1 83 ? 11.449 9.435 -8.707 1.00 84.81 83 THR A O 1
ATOM 636 N N . GLU A 1 84 ? 10.075 9.931 -6.997 1.00 86.88 84 GLU A N 1
ATOM 637 C CA . GLU A 1 84 ? 11.057 10.622 -6.161 1.00 86.88 84 GLU A CA 1
ATOM 638 C C . GLU A 1 84 ? 12.279 9.751 -5.863 1.00 86.88 84 GLU A C 1
ATOM 640 O O . GLU A 1 84 ? 13.409 10.222 -5.954 1.00 86.88 84 GLU A O 1
ATOM 645 N N . ARG A 1 85 ? 12.094 8.453 -5.598 1.00 81.44 85 ARG A N 1
ATOM 646 C CA . ARG A 1 85 ? 13.222 7.531 -5.402 1.00 81.44 85 ARG A CA 1
ATOM 647 C C . ARG A 1 85 ? 14.055 7.342 -6.673 1.00 81.44 85 ARG A C 1
ATOM 649 O O . ARG A 1 85 ? 15.272 7.211 -6.573 1.00 81.44 85 ARG A O 1
ATOM 656 N N . CYS A 1 86 ? 13.419 7.260 -7.841 1.00 81.44 86 CYS A N 1
ATOM 657 C CA . CYS A 1 86 ? 14.115 6.986 -9.101 1.00 81.44 86 CYS A CA 1
ATOM 658 C C . CYS A 1 86 ? 14.796 8.230 -9.686 1.00 81.44 86 CYS A C 1
ATOM 660 O O . CYS A 1 86 ? 15.842 8.106 -10.317 1.00 81.44 86 CYS A O 1
ATOM 662 N N . THR A 1 87 ? 14.205 9.412 -9.506 1.00 85.81 87 THR A N 1
ATOM 663 C CA . THR A 1 87 ? 14.650 10.656 -10.155 1.00 85.81 87 THR A CA 1
ATOM 664 C C . THR A 1 87 ? 15.221 11.684 -9.181 1.00 85.81 87 THR A C 1
ATOM 666 O O . THR A 1 87 ? 15.859 12.637 -9.618 1.00 85.81 87 THR A O 1
ATOM 669 N N . GLY A 1 88 ? 14.987 11.523 -7.876 1.00 85.75 88 GLY A N 1
ATOM 670 C CA . GLY A 1 88 ? 15.288 12.528 -6.855 1.00 85.75 88 GLY A CA 1
ATOM 671 C C . GLY A 1 88 ? 14.315 13.712 -6.837 1.00 85.75 88 GLY A C 1
ATOM 672 O O . GLY A 1 88 ? 14.526 14.647 -6.069 1.00 85.75 88 GLY A O 1
ATOM 673 N N . VAL A 1 89 ? 13.270 13.704 -7.674 1.00 85.12 89 VAL A N 1
ATOM 674 C CA . VAL A 1 89 ? 12.320 14.818 -7.806 1.00 85.12 89 VAL A CA 1
ATOM 675 C C . VAL A 1 89 ? 10.978 14.446 -7.186 1.00 85.12 89 VAL A C 1
ATOM 677 O O . VAL A 1 89 ? 10.337 13.480 -7.602 1.00 85.12 89 VAL A O 1
ATOM 680 N N . SER A 1 90 ? 10.538 15.248 -6.218 1.00 83.31 90 SER A N 1
ATOM 681 C CA . SER A 1 90 ? 9.220 15.117 -5.595 1.00 83.31 90 SER A CA 1
ATOM 682 C C . SER A 1 90 ? 8.148 15.778 -6.465 1.00 83.31 90 SER A C 1
ATOM 684 O O . SER A 1 90 ? 8.248 16.964 -6.778 1.00 83.31 90 SER A O 1
ATOM 686 N N . CYS A 1 91 ? 7.119 15.019 -6.848 1.00 76.81 91 CYS A N 1
ATOM 687 C CA . CYS A 1 91 ? 5.976 15.490 -7.637 1.00 76.81 91 CYS A CA 1
ATOM 688 C C . CYS A 1 91 ? 4.680 14.884 -7.078 1.00 76.81 91 CYS A C 1
ATOM 690 O O . CYS A 1 91 ? 4.653 13.692 -6.772 1.00 76.81 91 CYS A O 1
ATOM 692 N N . GLY A 1 92 ? 3.589 15.655 -7.004 1.00 77.81 92 GLY A N 1
ATOM 693 C CA . GLY A 1 92 ? 2.256 15.119 -6.682 1.00 77.81 92 GLY A CA 1
ATOM 694 C C . GLY A 1 92 ? 1.889 15.063 -5.191 1.00 77.81 92 GLY A C 1
ATOM 695 O O . GLY A 1 92 ? 0.859 14.487 -4.834 1.00 77.81 92 GLY A O 1
ATOM 696 N N . ASN A 1 93 ? 2.741 15.589 -4.302 1.00 79.94 93 ASN A N 1
ATOM 697 C CA . ASN A 1 93 ? 2.520 15.517 -2.854 1.00 79.94 93 ASN A CA 1
ATOM 698 C C . ASN A 1 93 ? 1.418 16.482 -2.380 1.00 79.94 93 ASN A C 1
ATOM 700 O O . ASN A 1 93 ? 0.656 16.142 -1.478 1.00 79.94 93 ASN A O 1
ATOM 704 N N . GLU A 1 94 ? 1.303 17.661 -2.994 1.00 85.88 94 GLU A N 1
ATOM 705 C CA . GLU A 1 94 ? 0.283 18.660 -2.641 1.00 85.88 94 GLU A CA 1
ATOM 706 C C . GLU A 1 94 ? -1.116 18.172 -3.025 1.00 85.88 94 GLU A C 1
ATOM 708 O O . GLU A 1 94 ? -2.037 18.193 -2.209 1.00 85.88 94 GLU A O 1
ATOM 713 N N . GLU A 1 95 ? -1.257 17.611 -4.226 1.00 87.00 95 GLU A N 1
ATOM 714 C CA . GLU A 1 95 ? -2.507 17.038 -4.716 1.00 87.00 95 GLU A CA 1
ATOM 715 C C . GLU A 1 95 ? -2.945 15.842 -3.870 1.00 87.00 95 GLU A C 1
ATOM 717 O O . GLU A 1 95 ? -4.134 15.677 -3.593 1.00 87.00 95 GLU A O 1
ATOM 722 N N . PHE A 1 96 ? -1.991 15.014 -3.430 1.00 87.38 96 PHE A N 1
ATOM 723 C CA . PHE A 1 96 ? -2.271 13.921 -2.506 1.00 87.38 96 PHE A CA 1
ATOM 724 C C . PHE A 1 96 ? -2.766 14.439 -1.151 1.00 87.38 96 PHE A C 1
ATOM 726 O O . PHE A 1 96 ? -3.792 13.965 -0.662 1.00 87.38 96 PHE A O 1
ATOM 733 N N . GLN A 1 97 ? -2.083 15.423 -0.558 1.00 87.31 97 GLN A N 1
ATOM 734 C CA . GLN A 1 97 ? -2.498 16.007 0.720 1.00 87.31 97 GLN A CA 1
ATOM 735 C C . GLN A 1 97 ? -3.895 16.618 0.631 1.00 87.31 97 GLN A C 1
ATOM 737 O O . GLN A 1 97 ? -4.723 16.380 1.508 1.00 87.31 97 GLN A O 1
ATOM 742 N N . ASP A 1 98 ? -4.190 17.343 -0.443 1.00 89.06 98 ASP A N 1
ATOM 743 C CA . ASP A 1 98 ? -5.507 17.931 -0.661 1.00 89.06 98 ASP A CA 1
ATOM 744 C C . ASP A 1 98 ? -6.590 16.878 -0.915 1.00 89.06 98 ASP A C 1
ATOM 746 O O . ASP A 1 98 ? -7.717 17.023 -0.437 1.00 89.06 98 ASP A O 1
ATOM 750 N N . ALA A 1 99 ? -6.275 15.795 -1.627 1.00 89.00 99 ALA A N 1
ATOM 751 C CA . ALA A 1 99 ? -7.207 14.687 -1.811 1.00 89.00 99 ALA A CA 1
ATOM 752 C C . ALA A 1 99 ? -7.513 13.975 -0.484 1.00 89.00 99 ALA A C 1
ATOM 754 O O . ALA A 1 99 ? -8.675 13.696 -0.193 1.00 89.00 99 ALA A O 1
ATOM 755 N N . VAL A 1 100 ? -6.495 13.740 0.350 1.00 87.38 100 VAL A N 1
ATOM 756 C CA . VAL A 1 100 ? -6.664 13.147 1.684 1.00 87.38 100 VAL A CA 1
ATOM 757 C C . VAL A 1 100 ? -7.460 14.070 2.602 1.00 87.38 100 VAL A C 1
ATOM 759 O O . VAL A 1 100 ? -8.396 13.604 3.243 1.00 87.38 100 VAL A O 1
ATOM 762 N N . ARG A 1 101 ? -7.164 15.377 2.626 1.00 87.38 101 ARG A N 1
ATOM 763 C CA . ARG A 1 101 ? -7.917 16.362 3.426 1.00 87.38 101 ARG A CA 1
ATOM 764 C C . ARG A 1 101 ? -9.403 16.385 3.078 1.00 87.38 101 ARG A C 1
ATOM 766 O O . ARG A 1 101 ? -10.219 16.548 3.969 1.00 87.38 101 ARG A O 1
ATOM 773 N N . ARG A 1 102 ? -9.762 16.210 1.801 1.00 87.50 102 ARG A N 1
ATOM 774 C CA . ARG A 1 102 ? -11.171 16.129 1.375 1.00 87.50 102 ARG A CA 1
ATOM 775 C C . ARG A 1 102 ? -11.816 14.777 1.676 1.00 87.50 102 ARG A C 1
ATOM 777 O O . ARG A 1 102 ? -13.028 14.713 1.842 1.00 87.50 102 ARG A O 1
ATOM 784 N N . ALA A 1 103 ? -11.033 13.701 1.687 1.00 86.38 103 ALA A N 1
ATOM 785 C CA . ALA A 1 103 ? -11.534 12.355 1.948 1.00 86.38 103 ALA A CA 1
ATOM 786 C C . ALA A 1 103 ? -11.727 12.065 3.444 1.00 86.38 103 ALA A C 1
ATOM 788 O O . ALA A 1 103 ? -12.537 11.211 3.796 1.00 86.38 103 ALA A O 1
ATOM 789 N N . VAL A 1 104 ? -10.982 12.749 4.314 1.00 85.06 104 VAL A N 1
ATOM 790 C CA . VAL A 1 104 ? -11.026 12.570 5.767 1.00 85.06 104 VAL A CA 1
ATOM 791 C C . VAL A 1 104 ? -12.035 13.559 6.358 1.00 85.06 104 VAL A C 1
ATOM 793 O O . VAL A 1 104 ? -11.830 14.763 6.227 1.00 85.06 104 VAL A O 1
ATOM 796 N N . PRO A 1 105 ? -13.117 13.088 7.002 1.00 80.25 105 PRO A N 1
ATOM 797 C CA . PRO A 1 105 ? -14.096 13.974 7.622 1.00 80.25 105 PRO A CA 1
ATOM 798 C C . PRO A 1 105 ? -13.499 14.784 8.775 1.00 80.25 105 PRO A C 1
ATOM 800 O O . PRO A 1 105 ? -12.538 14.357 9.422 1.00 80.25 105 PRO A O 1
ATOM 803 N N . ASP A 1 106 ? -14.132 15.909 9.100 1.00 79.38 106 ASP A N 1
ATOM 804 C CA . ASP A 1 106 ? -13.745 16.718 10.254 1.00 79.38 106 ASP A CA 1
ATOM 805 C C . ASP A 1 106 ? -13.729 15.880 11.548 1.00 79.38 106 ASP A C 1
ATOM 807 O O . ASP A 1 106 ? -14.525 14.954 11.743 1.00 79.38 106 ASP A O 1
ATOM 811 N N . GLY A 1 107 ? -12.761 16.162 12.423 1.00 79.19 107 GLY A N 1
ATOM 812 C CA . GLY A 1 107 ? -12.539 15.412 13.666 1.00 79.19 107 GLY A CA 1
ATOM 813 C C . GLY A 1 107 ? -11.836 14.058 13.498 1.00 79.19 107 GLY A C 1
ATOM 814 O O . GLY A 1 107 ? -11.532 13.414 14.501 1.00 79.19 107 GLY A O 1
ATOM 815 N N . HIS A 1 108 ? -11.530 13.633 12.267 1.00 80.19 108 HIS A N 1
ATOM 816 C CA . HIS A 1 108 ? -10.775 12.409 11.998 1.00 80.19 108 HIS A CA 1
ATOM 817 C C . HIS A 1 108 ? -9.312 12.725 11.678 1.00 80.19 108 HIS A C 1
ATOM 819 O O . HIS A 1 108 ? -8.970 13.794 11.178 1.00 80.19 108 HIS A O 1
ATOM 825 N N . THR A 1 109 ? -8.426 11.773 11.969 1.00 85.62 109 THR A N 1
ATOM 826 C CA . THR A 1 109 ? -6.992 11.901 11.681 1.00 85.62 109 THR A CA 1
ATOM 827 C C . THR A 1 109 ? -6.575 10.888 10.627 1.00 85.62 109 THR A C 1
ATOM 829 O O . THR A 1 109 ? -6.920 9.711 10.714 1.00 85.62 109 THR A O 1
ATOM 832 N N . PHE A 1 110 ? -5.784 11.338 9.655 1.00 86.88 110 PHE A N 1
ATOM 833 C CA . PHE A 1 110 ? -5.098 10.462 8.714 1.00 86.88 110 PHE A CA 1
ATOM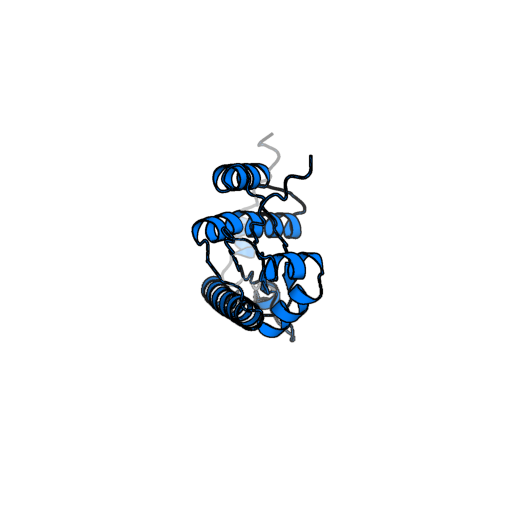 834 C C . PHE A 1 110 ? -3.727 10.065 9.265 1.00 86.88 110 PHE A C 1
ATOM 836 O O . PHE A 1 110 ? -2.891 10.925 9.539 1.00 86.88 110 PHE A O 1
ATOM 843 N N . LYS A 1 111 ? -3.482 8.758 9.387 1.00 88.38 111 LYS A N 1
ATOM 844 C CA . LYS A 1 111 ? -2.169 8.192 9.715 1.00 88.38 111 LYS A CA 1
ATOM 845 C C . LYS A 1 111 ? -1.761 7.227 8.613 1.00 88.38 111 LYS A C 1
ATOM 847 O O . LYS A 1 111 ? -2.434 6.226 8.401 1.00 88.38 111 LYS A O 1
ATOM 852 N N . GLY A 1 112 ? -0.671 7.535 7.918 1.00 86.56 112 GLY A N 1
ATOM 853 C CA . GLY A 1 112 ? -0.124 6.684 6.867 1.00 86.56 112 GLY A CA 1
ATOM 854 C C . GLY A 1 112 ? 1.302 6.262 7.192 1.00 86.56 112 GLY A C 1
ATOM 855 O O . GLY A 1 112 ? 2.111 7.086 7.610 1.00 86.56 112 GLY A O 1
ATOM 856 N N . PHE A 1 113 ? 1.619 4.987 6.977 1.00 87.94 113 PHE A N 1
ATOM 857 C CA . PHE A 1 113 ? 2.961 4.440 7.176 1.00 87.94 113 PHE A CA 1
ATOM 858 C C . PHE A 1 113 ? 3.502 3.873 5.862 1.00 87.94 113 PHE A C 1
ATOM 860 O O . PHE A 1 113 ? 3.187 2.732 5.547 1.00 87.94 113 PHE A O 1
ATOM 867 N N . PRO A 1 114 ? 4.273 4.632 5.063 1.00 87.19 114 PRO A N 1
ATOM 868 C CA . PRO A 1 114 ? 4.842 4.113 3.827 1.00 87.19 114 PRO A CA 1
ATOM 869 C C . PRO A 1 114 ? 6.051 3.214 4.114 1.00 87.19 114 PRO A C 1
ATOM 871 O O . PRO A 1 114 ? 7.034 3.648 4.713 1.00 87.19 114 PRO A O 1
ATOM 874 N N . ILE A 1 115 ? 6.018 1.970 3.630 1.00 85.50 115 ILE A N 1
ATOM 875 C CA . ILE A 1 115 ? 7.148 1.034 3.729 1.00 85.50 115 ILE A CA 1
ATOM 876 C C . ILE A 1 115 ? 7.500 0.389 2.384 1.00 85.50 115 ILE A C 1
ATOM 878 O O . ILE A 1 115 ? 6.660 0.169 1.506 1.00 85.50 115 ILE A O 1
ATOM 882 N N . HIS A 1 116 ? 8.789 0.098 2.225 1.00 83.56 116 HIS A N 1
ATOM 883 C CA . HIS A 1 116 ? 9.389 -0.471 1.030 1.00 83.56 116 HIS A CA 1
ATOM 884 C C . HIS A 1 116 ? 9.967 -1.864 1.314 1.00 83.56 116 HIS A C 1
ATOM 886 O O . HIS A 1 116 ? 10.760 -2.006 2.245 1.00 83.56 116 HIS A O 1
ATOM 892 N N . PHE A 1 117 ? 9.649 -2.863 0.480 1.00 82.50 117 PHE A N 1
ATOM 893 C CA . PHE A 1 117 ? 10.244 -4.198 0.570 1.00 82.50 117 PHE A CA 1
ATOM 894 C C . PHE A 1 117 ? 10.935 -4.628 -0.729 1.00 82.50 117 PHE A C 1
ATOM 896 O O . PHE A 1 117 ? 10.652 -4.157 -1.831 1.00 82.50 117 PHE A O 1
ATOM 903 N N . LEU A 1 118 ? 11.875 -5.559 -0.573 1.00 81.75 118 LEU A N 1
ATOM 904 C CA . LEU A 1 118 ? 12.616 -6.196 -1.663 1.00 81.75 118 LEU A CA 1
ATOM 905 C C . LEU A 1 118 ? 12.099 -7.620 -1.951 1.00 81.75 118 LEU A C 1
ATOM 907 O O . LEU A 1 118 ? 12.830 -8.439 -2.498 1.00 81.75 118 LEU A O 1
ATOM 911 N N . HIS A 1 119 ? 10.881 -7.955 -1.507 1.00 81.44 119 HIS A N 1
ATOM 912 C CA . HIS A 1 119 ? 10.301 -9.291 -1.660 1.00 81.44 119 HIS A CA 1
ATOM 913 C C . HIS A 1 119 ? 8.770 -9.268 -1.710 1.00 81.44 119 HIS A C 1
ATOM 915 O O . HIS A 1 119 ? 8.129 -8.379 -1.158 1.00 81.44 119 HIS A O 1
ATOM 921 N N . ARG A 1 120 ? 8.175 -10.334 -2.256 1.00 83.56 120 ARG A N 1
ATOM 922 C CA . ARG A 1 120 ? 6.714 -10.512 -2.410 1.00 83.56 120 ARG A CA 1
ATOM 923 C C . ARG A 1 120 ? 5.998 -11.212 -1.270 1.00 83.56 120 ARG A C 1
ATOM 925 O O . ARG A 1 120 ? 4.793 -11.393 -1.333 1.00 83.56 120 ARG A O 1
ATOM 932 N N . ASN A 1 121 ? 6.726 -11.663 -0.258 1.00 87.12 121 ASN A N 1
ATOM 933 C CA . ASN A 1 121 ? 6.130 -12.446 0.814 1.00 87.12 121 ASN A CA 1
ATOM 934 C C . ASN A 1 121 ? 5.300 -11.546 1.749 1.00 87.12 121 ASN A C 1
ATOM 936 O O . ASN A 1 121 ? 5.878 -10.786 2.531 1.00 87.12 121 ASN A O 1
ATOM 940 N N . ALA A 1 122 ? 3.969 -11.662 1.682 1.00 89.12 122 ALA A N 1
ATOM 941 C CA . ALA A 1 122 ? 3.031 -10.874 2.482 1.00 89.12 122 ALA A CA 1
ATOM 942 C C . ALA A 1 122 ? 3.231 -11.054 3.987 1.00 89.12 122 ALA A C 1
ATOM 944 O O . ALA A 1 122 ? 3.320 -10.076 4.718 1.00 89.12 122 ALA A O 1
ATOM 945 N N . ARG A 1 123 ? 3.390 -12.297 4.461 1.00 92.62 123 ARG A N 1
ATOM 946 C CA . ARG A 1 123 ? 3.579 -12.596 5.892 1.00 92.62 123 ARG A CA 1
ATOM 947 C C . ARG A 1 123 ? 4.847 -11.956 6.445 1.00 92.62 123 ARG A C 1
ATOM 949 O O . ARG A 1 123 ? 4.833 -11.367 7.520 1.00 92.62 123 ARG A O 1
ATOM 956 N N . ARG A 1 124 ? 5.944 -12.038 5.691 1.00 90.69 124 ARG A N 1
ATOM 957 C CA . ARG A 1 124 ? 7.224 -11.422 6.062 1.00 90.69 124 ARG A CA 1
ATOM 958 C C . ARG A 1 124 ? 7.148 -9.893 6.024 1.00 90.69 124 ARG A C 1
ATOM 960 O O . ARG A 1 124 ? 7.727 -9.236 6.892 1.00 90.69 124 ARG A O 1
ATOM 967 N N . ALA A 1 125 ? 6.436 -9.332 5.046 1.00 88.75 125 ALA A N 1
ATOM 968 C CA . ALA A 1 125 ? 6.169 -7.898 4.979 1.00 88.75 125 ALA A CA 1
ATOM 969 C C . ALA A 1 125 ? 5.345 -7.447 6.195 1.00 88.75 125 ALA A C 1
ATOM 971 O O . ALA A 1 125 ? 5.732 -6.503 6.877 1.00 88.75 125 ALA A O 1
ATOM 972 N N . PHE A 1 126 ? 4.284 -8.184 6.532 1.00 92.50 126 PHE A N 1
ATOM 973 C CA . PHE A 1 126 ? 3.387 -7.876 7.643 1.00 92.50 126 PHE A CA 1
ATOM 974 C C . PHE A 1 126 ? 4.105 -7.942 8.990 1.00 92.50 126 PHE A C 1
ATOM 976 O O . PHE A 1 126 ? 4.037 -7.004 9.777 1.00 92.50 126 PHE A O 1
ATOM 983 N N . ALA A 1 127 ? 4.900 -8.991 9.217 1.00 93.25 127 ALA A N 1
ATOM 984 C CA . ALA A 1 127 ? 5.748 -9.088 10.401 1.00 93.25 127 ALA A CA 1
ATOM 985 C C . ALA A 1 127 ? 6.730 -7.909 10.502 1.00 93.25 127 ALA A C 1
ATOM 987 O O . ALA A 1 127 ? 7.033 -7.440 11.592 1.00 93.25 127 ALA A O 1
ATOM 988 N N . THR A 1 128 ? 7.224 -7.399 9.370 1.00 90.31 128 THR A N 1
ATOM 989 C CA . THR A 1 128 ? 8.089 -6.212 9.367 1.00 90.31 128 THR A CA 1
ATOM 990 C C . THR A 1 128 ? 7.317 -4.940 9.701 1.00 90.31 128 THR A C 1
ATOM 992 O O . THR A 1 128 ? 7.844 -4.124 10.452 1.00 90.31 128 THR A O 1
ATOM 995 N N . CYS A 1 129 ? 6.091 -4.788 9.193 1.00 89.50 129 CYS A N 1
ATOM 996 C CA . CYS A 1 129 ? 5.190 -3.700 9.568 1.00 89.50 129 CYS A CA 1
ATOM 997 C C . CYS A 1 129 ? 4.956 -3.682 11.083 1.00 89.50 129 CYS A C 1
ATOM 999 O O . CYS A 1 129 ? 5.210 -2.660 11.708 1.00 89.50 129 CYS A O 1
ATOM 1001 N N . LEU A 1 130 ? 4.595 -4.819 11.688 1.00 90.88 130 LEU A N 1
ATOM 1002 C CA . LEU A 1 130 ? 4.324 -4.909 13.130 1.00 90.88 130 LEU A CA 1
ATOM 1003 C C . LEU A 1 130 ? 5.543 -4.634 14.025 1.00 90.88 130 LEU A C 1
ATOM 1005 O O . LEU A 1 130 ? 5.377 -4.294 15.186 1.00 90.88 130 LEU A O 1
ATOM 1009 N N . ARG A 1 131 ? 6.777 -4.731 13.510 1.00 91.88 131 ARG A N 1
ATOM 1010 C CA . ARG A 1 131 ? 7.972 -4.320 14.273 1.00 91.88 131 ARG A CA 1
ATOM 1011 C C . ARG A 1 131 ? 8.108 -2.805 14.417 1.00 91.88 131 ARG A C 1
ATOM 1013 O O . ARG A 1 131 ? 8.900 -2.352 15.239 1.00 91.88 131 ARG A O 1
ATOM 1020 N N . SER A 1 132 ? 7.423 -2.023 13.584 1.00 89.62 132 SER A N 1
ATOM 1021 C CA . SER A 1 132 ? 7.393 -0.571 13.727 1.00 89.62 132 SER A CA 1
ATOM 1022 C C . SER A 1 132 ? 6.279 -0.194 14.704 1.00 89.62 132 SER A C 1
ATOM 1024 O O . SER A 1 132 ? 5.119 -0.459 14.386 1.00 89.62 132 SER A O 1
ATOM 1026 N N . PRO A 1 133 ? 6.581 0.483 15.829 1.00 90.31 133 PRO A N 1
ATOM 1027 C CA . PRO A 1 133 ? 5.560 0.847 16.813 1.00 90.31 133 PRO A CA 1
ATOM 1028 C C . PRO A 1 133 ? 4.485 1.755 16.207 1.00 90.31 133 PRO A C 1
ATOM 1030 O O . PRO A 1 133 ? 3.317 1.660 16.557 1.00 90.31 133 PRO A O 1
ATOM 1033 N N . PHE A 1 134 ? 4.858 2.591 15.232 1.00 88.19 134 PHE A N 1
ATOM 1034 C CA . PHE A 1 134 ? 3.915 3.450 14.523 1.00 88.19 134 PHE A CA 1
ATOM 1035 C C . PHE A 1 134 ? 2.939 2.646 13.654 1.00 88.19 134 PHE A C 1
ATOM 1037 O O . PHE A 1 134 ? 1.746 2.926 13.637 1.00 88.19 134 PHE A O 1
ATOM 1044 N N . CYS A 1 135 ? 3.417 1.625 12.937 1.00 88.62 135 CYS A N 1
ATOM 1045 C CA . CYS A 1 135 ? 2.521 0.782 12.150 1.00 88.62 135 CYS A CA 1
ATOM 1046 C C . CYS A 1 135 ? 1.690 -0.145 13.039 1.00 88.62 135 CYS A C 1
ATOM 1048 O O . CYS A 1 135 ? 0.535 -0.394 12.715 1.00 88.62 135 CYS A O 1
ATOM 1050 N N . GLU A 1 136 ? 2.251 -0.644 14.140 1.00 90.44 136 GLU A N 1
ATOM 1051 C CA . GLU A 1 136 ? 1.521 -1.432 15.132 1.00 90.44 136 GLU A CA 1
ATOM 1052 C C . GLU A 1 136 ? 0.384 -0.611 15.749 1.00 90.44 136 GLU A C 1
ATOM 1054 O O . GLU A 1 136 ? -0.755 -1.066 15.753 1.00 90.44 136 GLU A O 1
ATOM 1059 N N . GLU A 1 137 ? 0.642 0.637 16.153 1.00 90.06 137 GLU A N 1
ATOM 1060 C CA . GLU A 1 137 ? -0.394 1.568 16.614 1.00 90.06 137 GLU A CA 1
ATOM 1061 C C . GLU A 1 137 ? -1.499 1.724 15.560 1.00 90.06 137 GLU A C 1
ATOM 1063 O O . GLU A 1 137 ? -2.691 1.684 15.878 1.00 90.06 137 GLU A O 1
ATOM 1068 N N . ILE A 1 138 ? -1.112 1.832 14.285 1.00 89.94 138 ILE A N 1
ATOM 1069 C CA . ILE A 1 138 ? -2.069 1.939 13.190 1.00 89.94 138 ILE A CA 1
ATOM 1070 C C . ILE A 1 138 ? -2.783 0.616 12.881 1.00 89.94 138 ILE A C 1
ATOM 1072 O O . ILE A 1 138 ? -3.891 0.640 12.377 1.00 89.94 138 ILE A O 1
ATOM 1076 N N . VAL A 1 139 ? -2.228 -0.558 13.150 1.00 90.62 139 VAL A N 1
ATOM 1077 C CA . VAL A 1 139 ? -2.964 -1.820 12.956 1.00 90.62 139 VAL A CA 1
ATOM 1078 C C . VAL A 1 139 ? -3.888 -2.085 14.146 1.00 90.62 139 VAL A C 1
ATOM 1080 O O . VAL A 1 139 ? -4.989 -2.603 13.961 1.00 90.62 139 VAL A O 1
ATOM 1083 N N . CYS A 1 140 ? -3.476 -1.698 15.352 1.00 89.94 140 CYS A N 1
ATOM 1084 C CA . CYS A 1 140 ? -4.130 -2.027 16.618 1.00 89.94 140 CYS A CA 1
ATOM 1085 C C . CYS A 1 140 ? -5.066 -0.931 17.143 1.00 89.94 140 CYS A C 1
ATOM 1087 O O . CYS A 1 140 ? -5.682 -1.115 18.195 1.00 89.94 140 CYS A O 1
ATOM 1089 N N . CYS A 1 141 ? -5.197 0.208 16.451 1.00 88.00 141 CYS A N 1
ATOM 1090 C CA . CYS A 1 141 ? -6.051 1.289 16.937 1.00 88.00 141 CYS A CA 1
ATOM 1091 C C . CYS A 1 141 ? -7.502 0.826 17.105 1.00 88.00 141 CYS A C 1
ATOM 1093 O O . CYS A 1 141 ? -8.057 0.064 16.294 1.00 88.00 141 CYS A O 1
ATOM 1095 N N . ARG A 1 142 ? -8.102 1.357 18.168 1.00 87.06 142 ARG A N 1
ATOM 1096 C CA . ARG A 1 142 ? -9.458 1.087 18.624 1.00 87.06 142 ARG A CA 1
ATOM 1097 C C . ARG A 1 142 ? -10.275 2.366 18.514 1.00 87.06 142 ARG A C 1
ATOM 1099 O O . ARG A 1 142 ? -9.797 3.440 18.869 1.00 87.06 142 ARG A O 1
ATOM 1106 N N . GLY A 1 143 ? -11.504 2.236 18.042 1.00 80.50 143 GLY A N 1
ATOM 1107 C CA . GLY A 1 143 ? -12.422 3.352 17.882 1.00 80.50 143 GLY A CA 1
ATOM 1108 C C . GLY A 1 143 ? -13.674 2.926 17.133 1.00 80.50 143 GLY A C 1
ATOM 1109 O O . GLY A 1 143 ? -13.647 1.955 16.376 1.00 80.50 143 GLY A O 1
ATOM 1110 N N . ASP A 1 144 ? -14.753 3.675 17.329 1.00 76.38 144 ASP A N 1
ATOM 1111 C CA . ASP A 1 144 ? -16.055 3.361 16.730 1.00 76.38 144 ASP A CA 1
ATOM 1112 C C . ASP A 1 144 ? -16.070 3.603 15.213 1.00 76.38 144 ASP A C 1
ATOM 1114 O O . ASP A 1 144 ? -16.778 2.925 14.475 1.00 76.38 144 ASP A O 1
ATOM 1118 N N . ASN A 1 145 ? -15.244 4.540 14.733 1.00 81.75 145 ASN A N 1
ATOM 1119 C CA . ASN A 1 145 ? -15.188 4.952 13.329 1.00 81.75 145 ASN A CA 1
ATOM 1120 C C . ASN A 1 145 ? -13.859 4.597 12.648 1.00 81.75 145 ASN A C 1
ATOM 1122 O O . ASN A 1 145 ? -13.369 5.366 11.825 1.00 81.75 145 ASN A O 1
ATOM 1126 N N . VAL A 1 146 ? -13.264 3.439 12.965 1.00 86.38 146 VAL A N 1
ATOM 1127 C CA . VAL A 1 146 ? -11.989 2.999 12.372 1.00 86.38 146 VAL A CA 1
ATOM 1128 C C . VAL A 1 146 ? -12.182 2.451 10.945 1.00 86.38 146 VAL A C 1
ATOM 1130 O O . VAL A 1 146 ? -12.847 1.441 10.739 1.00 86.38 146 VAL A O 1
ATOM 1133 N N . ARG A 1 147 ? -11.521 3.070 9.966 1.00 89.81 147 ARG A N 1
ATOM 1134 C CA . ARG A 1 147 ? -11.422 2.695 8.554 1.00 89.81 147 ARG A CA 1
ATOM 1135 C C . ARG A 1 147 ? -9.972 2.465 8.151 1.00 89.81 147 ARG A C 1
ATOM 1137 O O . ARG A 1 147 ? -9.145 3.370 8.213 1.00 89.81 147 ARG A O 1
ATOM 1144 N N . LEU A 1 148 ? -9.690 1.257 7.700 1.00 90.50 148 LEU A N 1
ATOM 1145 C CA . LEU A 1 148 ? -8.389 0.838 7.209 1.00 90.50 148 LEU A CA 1
ATOM 1146 C C . LEU A 1 148 ? -8.384 0.918 5.689 1.00 90.50 148 LEU A C 1
ATOM 1148 O O . LEU A 1 148 ? -9.347 0.539 5.034 1.00 90.50 148 LEU A O 1
ATOM 1152 N N . ALA A 1 149 ? -7.281 1.352 5.104 1.00 91.50 149 ALA A N 1
ATOM 1153 C CA . ALA A 1 149 ? -7.035 1.150 3.690 1.00 91.50 149 ALA A CA 1
ATOM 1154 C C . ALA A 1 149 ? -5.618 0.638 3.542 1.00 91.50 149 ALA A C 1
ATOM 1156 O O . ALA A 1 149 ? -4.715 1.128 4.211 1.00 91.50 149 ALA A O 1
ATOM 1157 N N . VAL A 1 150 ? -5.458 -0.364 2.687 1.00 91.44 150 VAL A N 1
ATOM 1158 C CA . VAL A 1 150 ? -4.169 -0.920 2.302 1.00 91.44 150 VAL A CA 1
ATOM 1159 C C . VAL A 1 150 ? -4.069 -0.799 0.801 1.00 91.44 150 VAL A C 1
ATOM 1161 O O . VAL A 1 150 ? -4.994 -1.186 0.085 1.00 91.44 150 VAL A O 1
ATOM 1164 N N . ARG A 1 151 ? -2.947 -0.251 0.337 1.00 92.62 151 ARG A N 1
ATOM 1165 C CA . ARG A 1 151 ? -2.641 -0.146 -1.083 1.00 92.62 151 ARG A CA 1
ATOM 1166 C C . ARG A 1 151 ? -1.281 -0.732 -1.373 1.00 92.62 151 ARG A C 1
ATOM 1168 O O . ARG A 1 151 ? -0.323 -0.436 -0.655 1.00 92.62 151 ARG A O 1
ATOM 1175 N N . VAL A 1 152 ? -1.217 -1.537 -2.435 1.00 91.25 152 VAL A N 1
ATOM 1176 C CA . VAL A 1 152 ? 0.007 -2.194 -2.880 1.00 91.25 152 VAL A CA 1
ATOM 1177 C C . VAL A 1 152 ? 0.267 -1.950 -4.381 1.00 91.25 152 VAL A C 1
ATOM 1179 O O . VAL A 1 152 ? -0.624 -2.108 -5.199 1.00 91.25 152 VAL A O 1
ATOM 1182 N N . ARG A 1 153 ? 1.480 -1.519 -4.748 1.00 89.25 153 ARG A N 1
ATOM 1183 C CA . ARG A 1 153 ? 2.131 -1.452 -6.064 1.00 89.25 153 ARG A CA 1
ATOM 1184 C C . ARG A 1 153 ? 3.490 -2.172 -6.153 1.00 89.25 153 ARG A C 1
ATOM 1186 O O . ARG A 1 153 ? 4.460 -1.854 -5.461 1.00 89.25 153 ARG A O 1
ATOM 1193 N N . VAL A 1 154 ? 3.577 -3.128 -7.058 1.00 87.56 154 VAL A N 1
ATOM 1194 C CA . VAL A 1 154 ? 4.794 -3.826 -7.470 1.00 87.56 154 VAL A CA 1
ATOM 1195 C C . VAL A 1 154 ? 5.409 -3.073 -8.638 1.00 87.56 154 VAL A C 1
ATOM 1197 O O . VAL A 1 154 ? 4.734 -2.800 -9.626 1.00 87.56 154 VAL A O 1
ATOM 1200 N N . PHE A 1 155 ? 6.699 -2.767 -8.534 1.00 83.56 155 PHE A N 1
ATOM 1201 C CA . PHE A 1 155 ? 7.452 -2.118 -9.600 1.00 83.56 155 PHE A CA 1
ATOM 1202 C C . PHE A 1 155 ? 8.493 -3.101 -10.115 1.00 83.56 155 PHE A C 1
ATOM 1204 O O . PHE A 1 155 ? 9.353 -3.551 -9.356 1.00 83.56 155 PHE A O 1
ATOM 1211 N N . VAL A 1 156 ? 8.390 -3.461 -11.393 1.00 80.75 156 VAL A N 1
ATOM 1212 C CA . VAL A 1 156 ? 9.370 -4.335 -12.037 1.00 80.75 156 VAL A CA 1
ATOM 1213 C C . VAL A 1 156 ? 10.412 -3.462 -12.711 1.00 80.75 156 VAL A C 1
ATOM 1215 O O . VAL A 1 156 ? 10.086 -2.655 -13.577 1.00 80.75 156 VAL A O 1
ATOM 1218 N N . TYR A 1 157 ? 11.660 -3.621 -12.292 1.00 74.12 157 TYR A N 1
ATOM 1219 C CA . TYR A 1 157 ? 12.774 -2.878 -12.852 1.00 74.12 157 TYR A CA 1
ATOM 1220 C C . TYR A 1 157 ? 13.444 -3.643 -14.005 1.00 74.12 157 TYR A C 1
ATOM 1222 O O . TYR A 1 157 ? 13.440 -4.879 -14.014 1.00 74.12 157 TYR A O 1
ATOM 1230 N N . PRO A 1 158 ? 14.041 -2.923 -14.972 1.00 60.56 158 PRO A N 1
ATOM 1231 C CA . PRO A 1 158 ? 14.665 -3.507 -16.158 1.00 60.56 158 PRO A CA 1
ATOM 1232 C C . PRO A 1 158 ? 15.952 -4.291 -15.860 1.00 60.56 158 PRO A C 1
ATOM 1234 O O . PRO A 1 158 ? 16.409 -5.032 -16.728 1.00 60.56 158 PRO A O 1
ATOM 1237 N N . GLU A 1 159 ? 16.508 -4.205 -14.645 1.00 56.50 159 GLU A N 1
ATOM 1238 C CA . GLU A 1 159 ? 17.591 -5.090 -14.183 1.00 56.50 159 GLU A CA 1
ATOM 1239 C C . GLU A 1 159 ? 17.244 -6.593 -14.283 1.00 56.50 159 GLU A C 1
ATOM 1241 O O . GLU A 1 159 ? 18.144 -7.415 -14.396 1.00 56.50 159 GLU A O 1
ATOM 1246 N N . ASN A 1 160 ? 15.958 -6.960 -14.378 1.00 49.06 160 ASN A N 1
ATOM 1247 C CA . ASN A 1 160 ? 15.520 -8.332 -14.671 1.00 49.06 160 ASN A CA 1
ATOM 1248 C C . ASN A 1 160 ? 15.516 -8.710 -16.171 1.00 49.06 160 ASN A C 1
ATOM 1250 O O . ASN A 1 160 ? 15.312 -9.880 -16.494 1.00 49.06 160 ASN A O 1
ATOM 1254 N N . ALA A 1 161 ? 15.681 -7.751 -17.088 1.00 46.34 161 ALA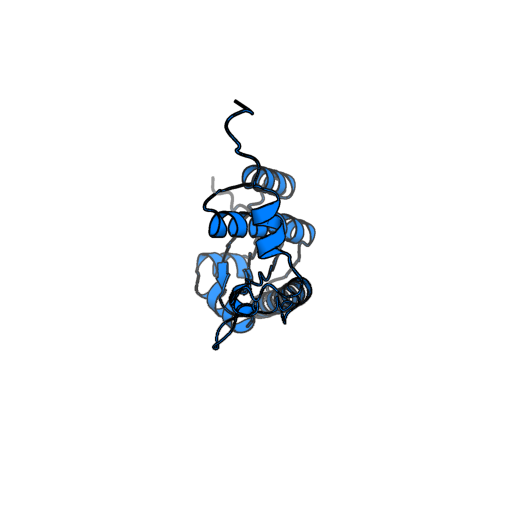 A N 1
ATOM 1255 C CA . ALA A 1 161 ? 15.645 -7.966 -18.541 1.00 46.34 161 ALA A CA 1
ATOM 1256 C C . ALA A 1 161 ? 17.047 -7.952 -19.185 1.00 46.34 161 ALA A C 1
ATOM 1258 O O . ALA A 1 161 ? 17.248 -8.574 -20.228 1.00 46.34 161 ALA A O 1
ATOM 1259 N N . CYS A 1 162 ? 18.034 -7.313 -18.546 1.00 36.38 162 CYS A N 1
ATOM 1260 C CA . CYS A 1 162 ? 19.436 -7.354 -18.966 1.00 36.38 162 CYS A CA 1
ATOM 1261 C C . CYS A 1 162 ? 20.196 -8.466 -18.224 1.00 36.38 162 CYS A C 1
ATOM 1263 O O . CYS A 1 162 ? 20.643 -8.280 -17.104 1.00 36.38 162 CYS A O 1
ATOM 1265 N N . ALA A 1 163 ? 20.315 -9.626 -18.873 1.00 31.44 163 ALA A N 1
ATOM 1266 C CA . ALA A 1 163 ? 21.221 -10.745 -18.591 1.00 31.44 163 ALA A CA 1
ATOM 1267 C C . ALA A 1 163 ? 21.934 -10.821 -17.205 1.00 31.44 163 ALA A C 1
ATOM 1269 O O . ALA A 1 163 ? 23.035 -10.305 -17.034 1.00 31.44 163 ALA A O 1
ATOM 1270 N N . ARG A 1 164 ? 21.392 -11.726 -16.367 1.00 30.89 164 ARG A N 1
ATOM 1271 C CA . ARG A 1 164 ? 22.052 -12.703 -15.460 1.00 30.89 164 ARG A CA 1
ATOM 1272 C C . ARG A 1 164 ? 22.240 -12.403 -13.953 1.00 30.89 164 ARG A C 1
ATOM 1274 O O . ARG A 1 164 ? 22.743 -11.367 -13.546 1.00 30.89 164 ARG A O 1
ATOM 1281 N N . LEU A 1 165 ? 22.011 -13.510 -13.228 1.00 29.83 165 LEU A N 1
ATOM 1282 C CA . LEU A 1 165 ? 22.196 -13.878 -11.816 1.00 29.83 165 LEU A CA 1
ATOM 1283 C C . LEU A 1 165 ? 21.161 -13.382 -10.795 1.00 29.83 165 LEU A C 1
ATOM 1285 O O . LEU A 1 165 ? 20.590 -12.311 -10.903 1.00 29.83 165 LEU A O 1
ATOM 1289 N N . GLU A 1 166 ? 20.874 -14.307 -9.885 1.00 35.41 166 GLU A N 1
ATOM 1290 C CA . GLU A 1 166 ? 19.724 -14.434 -8.995 1.00 35.41 166 GLU A CA 1
ATOM 1291 C C . GLU A 1 166 ? 19.528 -13.252 -8.017 1.00 35.41 166 GLU A C 1
ATOM 1293 O O . GLU A 1 166 ? 20.482 -12.559 -7.678 1.00 35.41 166 GLU A O 1
ATOM 1298 N N . ASP A 1 167 ? 18.278 -13.104 -7.539 1.00 35.53 167 ASP A N 1
ATOM 1299 C CA . ASP A 1 167 ? 17.782 -12.229 -6.447 1.00 35.53 167 ASP A CA 1
ATOM 1300 C C . ASP A 1 167 ? 17.493 -10.729 -6.725 1.00 35.53 167 ASP A C 1
ATOM 1302 O O . ASP A 1 167 ? 18.141 -10.088 -7.543 1.00 35.53 167 ASP A O 1
ATOM 1306 N N . PRO A 1 168 ? 16.607 -10.065 -5.939 1.00 44.47 168 PRO A N 1
ATOM 1307 C CA . PRO A 1 168 ? 15.261 -10.445 -5.505 1.00 44.47 168 PRO A CA 1
ATOM 1308 C C . PRO A 1 168 ? 14.197 -9.427 -5.996 1.00 44.47 168 PRO A C 1
ATOM 1310 O O . PRO A 1 168 ? 14.464 -8.253 -6.258 1.00 44.47 168 PRO A O 1
ATOM 1313 N N . GLN A 1 169 ? 12.936 -9.860 -6.100 1.00 40.22 169 GLN A N 1
ATOM 1314 C CA . GLN A 1 169 ? 11.835 -9.013 -6.579 1.00 40.22 169 GLN A CA 1
ATOM 1315 C C . GLN A 1 169 ? 11.505 -7.856 -5.626 1.00 40.22 169 GLN A C 1
ATOM 1317 O O . GLN A 1 169 ? 10.895 -8.074 -4.580 1.00 40.22 169 GLN A O 1
ATOM 1322 N N . LYS A 1 170 ? 11.781 -6.611 -6.037 1.00 39.97 170 LYS A N 1
ATOM 1323 C CA . LYS A 1 170 ? 11.330 -5.409 -5.321 1.00 39.97 170 LYS A CA 1
ATOM 1324 C C . LYS A 1 170 ? 9.817 -5.291 -5.359 1.00 39.97 170 LYS A C 1
ATOM 1326 O O . LYS A 1 170 ? 9.221 -4.990 -6.388 1.00 39.97 170 LYS A O 1
ATOM 1331 N N . VAL A 1 171 ? 9.194 -5.513 -4.216 1.00 38.53 171 VAL A N 1
ATOM 1332 C CA . VAL A 1 171 ? 7.758 -5.388 -4.058 1.00 38.53 171 VAL A CA 1
ATOM 1333 C C . VAL A 1 171 ? 7.515 -4.482 -2.889 1.00 38.53 171 VAL A C 1
ATOM 1335 O O . VAL A 1 171 ? 7.894 -4.768 -1.765 1.00 38.53 171 VAL A O 1
ATOM 1338 N N . LYS A 1 172 ? 6.986 -3.307 -3.200 1.00 44.81 172 LYS A N 1
ATOM 1339 C CA . LYS A 1 172 ? 6.865 -2.232 -2.224 1.00 44.81 172 LYS A CA 1
ATOM 1340 C C . LYS A 1 172 ? 5.642 -2.534 -1.353 1.00 44.81 172 LYS A C 1
ATOM 1342 O O . LYS A 1 172 ? 5.057 -3.605 -1.484 1.00 44.81 172 LYS A O 1
ATOM 1347 N N . ASN A 1 173 ? 5.210 -1.587 -0.534 1.00 34.75 173 ASN A N 1
ATOM 1348 C CA . ASN A 1 173 ? 3.872 -1.484 0.054 1.00 34.75 173 ASN A CA 1
ATOM 1349 C C . ASN A 1 173 ? 3.617 -2.143 1.398 1.00 34.75 173 ASN A C 1
ATOM 1351 O O . ASN A 1 173 ? 3.597 -3.361 1.536 1.00 34.75 173 ASN A O 1
ATOM 1355 N N . VAL A 1 174 ? 3.207 -1.289 2.320 1.00 36.12 174 VAL A N 1
ATOM 1356 C CA . VAL A 1 174 ? 1.852 -1.255 2.870 1.00 36.12 174 VAL A CA 1
ATOM 1357 C C . VAL A 1 174 ? 1.651 0.170 3.389 1.00 36.12 174 VAL A C 1
ATOM 1359 O O . VAL A 1 174 ? 2.625 0.798 3.775 1.00 36.12 174 VAL A O 1
ATOM 1362 N N . VAL A 1 175 ? 0.435 0.703 3.343 1.00 36.44 175 VAL A N 1
ATOM 1363 C CA . VAL A 1 175 ? -0.008 1.806 4.207 1.00 36.44 175 VAL A CA 1
ATOM 1364 C C . VAL A 1 175 ? -1.186 1.214 4.957 1.00 36.44 175 VAL A C 1
ATOM 1366 O O . VAL A 1 175 ? -2.046 0.633 4.313 1.00 36.44 175 VAL A O 1
ATOM 1369 N N . VAL A 1 176 ? -1.177 1.249 6.283 1.00 36.59 176 VAL A N 1
ATOM 1370 C CA . VAL A 1 176 ? -2.323 0.868 7.121 1.00 36.59 176 VAL A CA 1
ATOM 1371 C C . VAL A 1 176 ? -2.916 2.172 7.649 1.00 36.59 176 VAL A C 1
ATOM 1373 O O . VAL A 1 176 ? -2.168 3.136 7.802 1.00 36.59 176 VAL A O 1
ATOM 1376 N N . LEU A 1 177 ? -4.227 2.224 7.894 1.00 44.06 177 LEU A N 1
ATOM 1377 C CA . LEU A 1 177 ? -4.932 3.416 8.377 1.00 44.06 177 LEU A CA 1
ATOM 1378 C C . LEU A 1 177 ? -5.760 3.117 9.608 1.00 44.06 177 LEU A C 1
ATOM 1380 O O . LEU A 1 177 ? -6.528 2.168 9.610 1.00 44.06 177 LEU A O 1
ATOM 1384 N N . THR A 1 178 ? -5.693 3.987 10.604 1.00 29.59 178 THR A N 1
ATOM 1385 C CA . THR A 1 178 ? -6.668 3.991 11.688 1.00 29.59 178 THR A CA 1
ATOM 1386 C C . THR A 1 178 ? -7.191 5.382 11.953 1.00 29.59 178 THR A C 1
ATOM 1388 O O . THR A 1 178 ? -6.430 6.308 12.221 1.00 29.59 178 THR A O 1
ATOM 1391 N N . PRO A 1 179 ? -8.513 5.525 11.927 1.00 30.44 179 PRO A N 1
ATOM 1392 C CA . PRO A 1 179 ? -9.208 6.594 12.604 1.00 30.44 179 PRO A CA 1
ATOM 1393 C C . PRO A 1 179 ? -9.266 6.285 14.095 1.00 30.44 179 PRO A C 1
ATOM 1395 O O . PRO A 1 179 ? -9.973 5.382 14.528 1.00 30.44 179 PRO A O 1
ATOM 1398 N N . GLY A 1 180 ? -8.512 7.036 14.886 1.00 29.75 180 GLY A N 1
ATOM 1399 C CA . GLY A 1 180 ? -8.765 7.130 16.319 1.00 29.75 180 GLY A CA 1
ATOM 1400 C C . GLY A 1 180 ? -9.774 8.251 16.594 1.00 29.75 180 GLY A C 1
ATOM 1401 O O . GLY A 1 180 ? -9.724 9.272 15.901 1.00 29.75 180 GLY A O 1
ATOM 1402 N N . PRO A 1 181 ? -10.671 8.103 17.585 1.00 34.38 181 PRO A N 1
ATOM 1403 C CA . PRO A 1 181 ? -11.449 9.222 18.092 1.00 34.38 181 PRO A CA 1
ATOM 1404 C C . PRO A 1 181 ? -10.505 10.209 18.790 1.00 34.38 181 PRO A C 1
ATOM 1406 O O . PRO A 1 181 ? -9.546 9.806 19.453 1.00 34.38 181 PRO A O 1
ATOM 1409 N N . GLN A 1 182 ? -10.769 11.508 18.655 1.00 36.22 182 GLN A N 1
ATOM 1410 C CA . GLN A 1 182 ? -10.159 12.493 19.540 1.00 36.22 182 GLN A CA 1
ATOM 1411 C C . GLN A 1 182 ? -10.658 12.233 20.964 1.00 36.22 182 GLN A C 1
ATOM 1413 O O . GLN A 1 182 ? -11.820 12.479 21.282 1.00 36.22 182 GLN A O 1
ATOM 1418 N N . SER A 1 183 ? -9.765 11.776 21.839 1.00 34.00 183 SER A N 1
ATOM 1419 C CA . SER A 1 183 ? -9.900 12.059 23.262 1.00 34.00 183 SER A CA 1
ATOM 1420 C C . SER A 1 183 ? -9.749 13.568 23.421 1.00 34.00 183 SER A C 1
ATOM 1422 O O . SER A 1 183 ? -8.636 14.091 23.410 1.00 34.00 183 SER A O 1
ATOM 1424 N N . ALA A 1 184 ? -10.875 14.268 23.518 1.00 31.36 184 ALA A N 1
ATOM 1425 C CA . ALA A 1 184 ? -10.905 15.616 24.049 1.00 31.36 184 ALA A CA 1
ATOM 1426 C C . ALA A 1 184 ? -10.353 15.563 25.482 1.00 31.36 184 ALA A C 1
ATOM 1428 O O . ALA A 1 184 ? -10.992 15.017 26.383 1.00 31.36 184 ALA A O 1
ATOM 1429 N N . GLN A 1 185 ? -9.151 16.093 25.685 1.00 26.28 185 GLN A N 1
ATOM 1430 C CA . GLN A 1 185 ? -8.742 16.600 26.987 1.00 26.28 185 GLN A CA 1
ATOM 1431 C C . GLN A 1 185 ? -8.798 18.124 26.914 1.00 26.28 185 GLN A C 1
ATOM 1433 O O . GLN A 1 185 ? -8.253 18.722 25.986 1.00 26.28 185 GLN A O 1
ATOM 1438 N N . LEU A 1 186 ? -9.562 18.672 27.862 1.00 30.41 186 LEU A N 1
ATOM 1439 C CA . LEU A 1 186 ? -9.695 20.087 28.211 1.00 30.41 186 LEU A CA 1
ATOM 1440 C C . LEU A 1 186 ? -8.340 20.790 28.335 1.00 30.41 186 LEU A C 1
ATOM 1442 O O . LEU A 1 186 ? -7.406 20.154 28.874 1.00 30.41 186 LEU A O 1
#

pLDDT: mean 75.23, std 19.81, range [26.28, 95.94]